Protein AF-A0A9E4J0L9-F1 (afdb_monomer_lite)

Structure (mmCIF, N/CA/C/O backbone):
data_AF-A0A9E4J0L9-F1
#
_entry.id   AF-A0A9E4J0L9-F1
#
loop_
_atom_site.group_PDB
_atom_site.id
_atom_site.type_symbol
_atom_site.label_atom_id
_atom_site.label_alt_id
_atom_site.label_comp_id
_atom_site.label_asym_id
_atom_site.label_entity_id
_atom_site.label_seq_id
_atom_site.pdbx_PDB_ins_code
_atom_site.Cartn_x
_atom_site.Cartn_y
_atom_site.Cartn_z
_atom_site.occupancy
_atom_site.B_iso_or_equiv
_atom_site.auth_seq_id
_atom_site.auth_comp_id
_atom_site.auth_asym_id
_atom_site.auth_atom_id
_atom_site.pdbx_PDB_model_num
ATOM 1 N N . MET A 1 1 ? 52.350 -15.573 -43.748 1.00 45.75 1 MET A N 1
ATOM 2 C CA . MET A 1 1 ? 51.104 -14.786 -43.643 1.00 45.75 1 MET A CA 1
ATOM 3 C C . MET A 1 1 ? 51.377 -13.683 -42.636 1.00 45.75 1 MET A C 1
ATOM 5 O O . MET A 1 1 ? 51.572 -13.990 -41.469 1.00 45.75 1 MET A O 1
ATOM 9 N N . ALA A 1 2 ? 51.580 -12.448 -43.098 1.00 47.88 2 ALA A N 1
ATOM 10 C CA . ALA A 1 2 ? 51.863 -11.326 -42.208 1.00 47.88 2 ALA A CA 1
ATOM 11 C C . ALA A 1 2 ? 50.568 -10.947 -41.478 1.00 47.88 2 ALA A C 1
ATOM 13 O O . ALA A 1 2 ? 49.565 -10.674 -42.128 1.00 47.88 2 ALA A O 1
ATOM 14 N N . ALA A 1 3 ? 50.574 -10.982 -40.145 1.00 57.31 3 ALA A N 1
ATOM 15 C CA . ALA A 1 3 ? 49.449 -10.508 -39.353 1.00 57.31 3 ALA A CA 1
ATOM 16 C C . ALA A 1 3 ? 49.376 -8.978 -39.471 1.00 57.31 3 ALA A C 1
ATOM 18 O O . ALA A 1 3 ? 50.277 -8.274 -39.009 1.00 57.31 3 ALA A O 1
ATOM 19 N N . GLU A 1 4 ? 48.331 -8.462 -40.121 1.00 70.12 4 GLU A N 1
ATOM 20 C CA . GLU A 1 4 ? 48.043 -7.029 -40.170 1.00 70.12 4 GLU A CA 1
ATOM 21 C C . GLU A 1 4 ? 47.890 -6.482 -38.746 1.00 70.12 4 GLU A C 1
ATOM 23 O O . GLU A 1 4 ? 47.019 -6.903 -37.981 1.00 70.12 4 GLU A O 1
ATOM 28 N N . ARG A 1 5 ? 48.760 -5.534 -38.375 1.00 66.94 5 ARG A N 1
ATOM 29 C CA . ARG A 1 5 ? 48.670 -4.825 -37.097 1.00 66.94 5 ARG A CA 1
ATOM 30 C C . ARG A 1 5 ? 47.440 -3.921 -37.127 1.00 66.94 5 ARG A C 1
ATOM 32 O O . ARG A 1 5 ? 47.504 -2.798 -37.621 1.00 66.94 5 ARG A O 1
ATOM 39 N N . ARG A 1 6 ? 46.315 -4.400 -36.593 1.00 77.69 6 ARG A N 1
ATOM 40 C CA . ARG A 1 6 ? 45.143 -3.551 -36.339 1.00 77.69 6 ARG A CA 1
ATOM 41 C C . ARG A 1 6 ? 45.518 -2.462 -35.333 1.00 77.69 6 ARG A C 1
ATOM 43 O O . ARG A 1 6 ? 46.108 -2.752 -34.294 1.00 77.69 6 ARG A O 1
ATOM 50 N N . SER A 1 7 ? 45.186 -1.216 -35.667 1.00 84.75 7 SER A N 1
ATOM 51 C CA . SER A 1 7 ? 45.429 -0.061 -34.801 1.00 84.75 7 SER A CA 1
ATOM 52 C C . SER A 1 7 ? 44.706 -0.247 -33.457 1.00 84.75 7 SER A C 1
ATOM 54 O O . SER A 1 7 ? 43.506 -0.540 -33.470 1.00 84.75 7 SER A O 1
ATOM 56 N N . PRO A 1 8 ? 45.379 -0.045 -32.307 1.00 85.44 8 PRO A N 1
ATOM 57 C CA . PRO A 1 8 ? 44.759 -0.102 -30.980 1.00 85.44 8 PRO A CA 1
ATOM 58 C C . PRO A 1 8 ? 43.498 0.768 -30.843 1.00 85.44 8 PRO A C 1
ATOM 60 O O . PRO A 1 8 ? 42.573 0.413 -30.119 1.00 85.44 8 PRO A O 1
ATOM 63 N N . TRP A 1 9 ? 43.416 1.860 -31.609 1.00 89.12 9 TRP A N 1
ATOM 64 C CA . TRP A 1 9 ? 42.262 2.761 -31.654 1.00 89.12 9 TRP A CA 1
ATOM 65 C C . TRP A 1 9 ? 40.960 2.099 -32.112 1.00 89.12 9 TRP A C 1
ATOM 67 O O . TRP A 1 9 ? 39.888 2.532 -31.701 1.00 89.12 9 TRP A O 1
ATOM 77 N N . VAL A 1 10 ? 41.031 1.035 -32.917 1.00 89.00 10 VAL A N 1
ATOM 78 C CA . VAL A 1 10 ? 39.836 0.298 -33.358 1.00 89.00 10 VAL A CA 1
ATOM 79 C C . VAL A 1 10 ? 39.140 -0.361 -32.168 1.00 89.00 10 VAL A C 1
ATOM 81 O O . VAL A 1 10 ? 37.918 -0.326 -32.088 1.00 89.00 10 VAL A O 1
ATOM 84 N N . TYR A 1 11 ? 39.902 -0.907 -31.217 1.00 89.88 11 TYR A N 1
ATOM 85 C CA . TYR A 1 11 ? 39.339 -1.524 -30.014 1.00 89.88 11 TYR A CA 1
ATOM 86 C C . TYR A 1 11 ? 38.732 -0.487 -29.068 1.00 89.88 11 TYR A C 1
ATOM 88 O O . TYR A 1 11 ? 37.678 -0.738 -28.494 1.00 89.88 11 TYR A O 1
ATOM 96 N N . VAL A 1 12 ? 39.349 0.695 -28.954 1.00 93.19 12 VAL A N 1
ATOM 97 C CA . VAL A 1 12 ? 38.803 1.809 -28.162 1.00 93.19 12 VAL A CA 1
ATOM 98 C C . VAL A 1 12 ? 37.482 2.298 -28.756 1.00 93.19 12 VAL A C 1
ATOM 100 O O . VAL A 1 12 ? 36.497 2.423 -28.035 1.00 93.19 12 VAL A O 1
ATOM 103 N N . LEU A 1 13 ? 37.426 2.514 -30.074 1.00 91.38 13 LEU A N 1
ATOM 104 C CA . LEU A 1 13 ? 36.194 2.920 -30.754 1.00 91.38 13 LEU A CA 1
ATOM 105 C C . LEU A 1 13 ? 35.101 1.855 -30.646 1.00 91.38 13 LEU A C 1
ATOM 107 O O . LEU A 1 13 ? 33.953 2.197 -30.378 1.00 91.38 13 LEU A O 1
ATOM 111 N N . LEU A 1 14 ? 35.452 0.576 -30.809 1.00 94.19 14 LEU A N 1
ATOM 112 C CA . LEU A 1 14 ? 34.506 -0.528 -30.662 1.00 94.19 14 LEU A CA 1
ATOM 113 C C . LEU A 1 14 ? 33.974 -0.628 -29.224 1.00 94.19 14 LEU A C 1
ATOM 115 O O . LEU A 1 14 ? 32.783 -0.855 -29.034 1.00 94.19 14 LEU A O 1
ATOM 119 N N . GLY A 1 15 ? 34.830 -0.402 -28.224 1.00 93.75 15 GLY A N 1
ATOM 120 C CA . GLY A 1 15 ? 34.442 -0.364 -26.814 1.00 93.75 15 GLY A CA 1
ATOM 121 C C . GLY A 1 15 ? 33.500 0.797 -26.493 1.00 93.75 15 GLY A C 1
ATOM 122 O O . GLY A 1 15 ? 32.445 0.578 -25.904 1.00 93.75 15 GLY A O 1
ATOM 123 N N . CYS A 1 16 ? 33.829 2.015 -26.934 1.00 94.75 16 CYS A N 1
ATOM 124 C CA . CYS A 1 16 ? 32.970 3.185 -26.734 1.00 94.75 16 CYS A CA 1
ATOM 125 C C . CYS A 1 16 ? 31.628 3.045 -27.458 1.00 94.75 16 CYS A C 1
ATOM 127 O O . CYS A 1 16 ? 30.590 3.354 -26.882 1.00 94.75 16 CYS A O 1
ATOM 129 N N . LEU A 1 17 ? 31.630 2.550 -28.700 1.00 95.56 17 LEU A N 1
ATOM 130 C CA . LEU A 1 17 ? 30.398 2.294 -29.442 1.00 95.56 17 LEU A CA 1
ATOM 131 C C . LEU A 1 17 ? 29.548 1.228 -28.743 1.00 95.56 17 LEU A C 1
ATOM 133 O O . LEU A 1 17 ? 28.344 1.414 -28.605 1.00 95.56 17 LEU A O 1
ATOM 137 N N . GLY A 1 18 ? 30.170 0.150 -28.259 1.00 96.31 18 GLY A N 1
ATOM 138 C CA . GLY A 1 18 ? 29.489 -0.888 -27.486 1.00 96.31 18 GLY A CA 1
ATOM 139 C C . GLY A 1 18 ? 28.834 -0.339 -26.217 1.00 96.31 18 GLY A C 1
ATOM 140 O O . GLY A 1 18 ? 27.663 -0.613 -25.976 1.00 96.31 18 GLY A O 1
ATOM 141 N N . LEU A 1 19 ? 29.547 0.490 -25.448 1.00 96.75 19 LEU A N 1
ATOM 142 C CA . LEU A 1 19 ? 29.011 1.151 -24.252 1.00 96.75 19 LEU A CA 1
ATOM 143 C C . LEU A 1 19 ? 27.859 2.110 -24.571 1.00 96.75 19 LEU A C 1
ATOM 145 O O . LEU A 1 19 ? 26.862 2.113 -23.857 1.00 96.75 19 LEU A O 1
ATOM 149 N N . LEU A 1 20 ? 27.968 2.895 -25.646 1.00 97.06 20 LEU A N 1
ATOM 150 C CA . LEU A 1 20 ? 26.901 3.805 -26.069 1.00 97.06 20 LEU A CA 1
ATOM 151 C C . LEU A 1 20 ? 25.644 3.048 -26.498 1.00 97.06 20 LEU A C 1
ATOM 153 O O . LEU A 1 20 ? 24.542 3.422 -26.104 1.00 97.06 20 LEU A O 1
ATOM 157 N N . VAL A 1 21 ? 25.802 1.973 -27.273 1.00 97.19 21 VAL A N 1
ATOM 158 C CA . VAL A 1 21 ? 24.678 1.124 -27.685 1.00 97.19 21 VAL A CA 1
ATOM 159 C C . VAL A 1 21 ? 24.050 0.448 -26.470 1.00 97.19 21 VAL A C 1
ATOM 161 O O . VAL A 1 21 ? 22.832 0.476 -26.336 1.00 97.19 21 VAL A O 1
ATOM 164 N N . LEU A 1 22 ? 24.856 -0.096 -25.553 1.00 97.12 22 LEU A N 1
ATOM 165 C CA . LEU A 1 22 ? 24.357 -0.699 -24.318 1.00 97.12 22 LEU A CA 1
ATOM 166 C C . LEU A 1 22 ? 23.577 0.318 -23.476 1.00 97.12 22 LEU A C 1
ATOM 168 O O . LEU A 1 22 ? 22.464 0.028 -23.048 1.00 97.12 22 LEU A O 1
ATOM 172 N N . GLY A 1 23 ? 24.120 1.524 -23.293 1.00 97.00 23 GLY A N 1
ATOM 173 C CA . GLY A 1 23 ? 23.441 2.605 -22.581 1.00 97.00 23 GLY A CA 1
ATOM 174 C C . GLY A 1 23 ? 22.112 2.984 -23.233 1.00 97.00 23 GLY A C 1
ATOM 175 O O . GLY A 1 23 ? 21.101 3.089 -22.545 1.00 97.00 23 GLY A O 1
ATOM 176 N N . ALA A 1 24 ? 22.080 3.115 -24.562 1.00 96.50 24 ALA A N 1
ATOM 177 C CA . ALA A 1 24 ? 20.852 3.406 -25.300 1.00 96.50 24 ALA A CA 1
ATOM 178 C C . ALA A 1 24 ? 19.800 2.294 -25.160 1.00 96.50 24 ALA A C 1
ATOM 180 O O . ALA A 1 24 ? 18.618 2.596 -25.016 1.00 96.50 24 ALA A O 1
ATOM 181 N N . VAL A 1 25 ? 20.216 1.023 -25.164 1.00 97.50 25 VAL A N 1
ATOM 182 C CA . VAL A 1 25 ? 19.317 -0.122 -24.957 1.00 97.50 25 VAL A CA 1
ATOM 183 C C . VAL A 1 25 ? 18.745 -0.121 -23.542 1.00 97.50 25 VAL A C 1
ATOM 185 O O . VAL A 1 25 ? 17.539 -0.285 -23.388 1.00 97.50 25 VAL A O 1
ATOM 188 N N . VAL A 1 26 ? 19.573 0.111 -22.520 1.00 96.31 26 VAL A N 1
ATOM 189 C CA . VAL A 1 26 ? 19.119 0.172 -21.120 1.00 96.31 26 VAL A CA 1
ATOM 190 C C . VAL A 1 26 ? 18.126 1.315 -20.925 1.00 96.31 26 VAL A C 1
ATOM 192 O O . VAL A 1 26 ? 17.022 1.092 -20.437 1.00 96.31 26 VAL A O 1
ATOM 195 N N . VAL A 1 27 ? 18.475 2.529 -21.359 1.00 96.19 27 VAL A N 1
ATOM 196 C CA . VAL A 1 27 ? 17.595 3.700 -21.228 1.00 96.19 27 VAL A CA 1
ATOM 197 C C . VAL A 1 27 ? 16.307 3.508 -22.029 1.00 96.19 27 VAL A C 1
ATOM 199 O O . VAL A 1 27 ? 15.222 3.759 -21.512 1.00 96.19 27 VAL A O 1
ATOM 202 N N . GLY A 1 28 ? 16.405 3.018 -23.268 1.00 95.69 28 GLY A N 1
ATOM 203 C CA . GLY A 1 28 ? 15.240 2.727 -24.102 1.00 95.69 28 GLY A CA 1
ATOM 204 C C . GLY A 1 28 ? 14.319 1.677 -23.478 1.00 95.69 28 GLY A C 1
ATOM 205 O O . GLY A 1 28 ? 13.103 1.855 -23.491 1.00 95.69 28 GLY A O 1
ATOM 206 N N . GLY A 1 29 ? 14.890 0.627 -22.880 1.00 93.69 29 GLY A N 1
ATOM 207 C CA . GLY A 1 29 ? 14.150 -0.404 -22.155 1.00 93.69 29 GLY A CA 1
ATOM 208 C C . GLY A 1 29 ? 13.408 0.150 -20.940 1.00 93.69 29 GLY A C 1
ATOM 209 O O . GLY A 1 29 ? 12.218 -0.112 -20.793 1.00 93.69 29 GLY A O 1
ATOM 210 N N . LEU A 1 30 ? 14.071 0.974 -20.121 1.00 92.19 30 LEU A N 1
ATOM 211 C CA . LEU A 1 30 ? 13.453 1.617 -18.955 1.00 92.19 30 LEU A CA 1
ATOM 212 C C . LEU A 1 30 ? 12.305 2.554 -19.350 1.00 92.19 30 LEU A C 1
ATOM 214 O O . LEU A 1 30 ? 11.242 2.508 -18.737 1.00 92.19 30 LEU A O 1
ATOM 218 N N . VAL A 1 31 ? 12.484 3.366 -20.398 1.00 93.25 31 VAL A N 1
ATOM 219 C CA . VAL A 1 31 ? 11.429 4.267 -20.894 1.00 93.25 31 VAL A CA 1
ATOM 220 C C . VAL A 1 31 ? 10.239 3.475 -21.435 1.00 93.25 31 VAL A C 1
ATOM 222 O O . VAL A 1 31 ? 9.098 3.779 -21.095 1.00 93.25 31 VAL A O 1
ATOM 225 N N . PHE A 1 32 ? 10.485 2.447 -22.251 1.00 92.94 32 PHE A N 1
ATOM 226 C CA . PHE A 1 32 ? 9.423 1.589 -22.781 1.00 92.94 32 PHE A CA 1
ATOM 227 C C . PHE A 1 32 ? 8.645 0.894 -21.659 1.00 92.94 32 PHE A C 1
ATOM 229 O O . PHE A 1 32 ? 7.414 0.892 -21.676 1.00 92.94 32 PHE A O 1
ATOM 236 N N . PHE A 1 33 ? 9.359 0.348 -20.672 1.00 92.12 33 PHE A N 1
ATOM 237 C CA . PHE A 1 33 ? 8.754 -0.290 -19.510 1.00 92.12 33 PHE A CA 1
ATOM 238 C C . PHE A 1 33 ? 7.914 0.703 -18.703 1.00 92.12 33 PHE A C 1
ATOM 240 O O . PHE A 1 33 ? 6.749 0.427 -18.443 1.00 92.12 33 PHE A O 1
ATOM 247 N N . GLY A 1 34 ? 8.447 1.890 -18.396 1.00 88.56 34 GLY A N 1
ATOM 248 C CA . GLY A 1 34 ? 7.719 2.926 -17.659 1.00 88.56 34 GLY A CA 1
ATOM 249 C C . GLY A 1 34 ? 6.426 3.360 -18.354 1.00 88.56 34 GLY A C 1
ATOM 250 O O . GLY A 1 34 ? 5.376 3.421 -17.717 1.00 88.56 34 GLY A O 1
ATOM 251 N N . VAL A 1 35 ? 6.466 3.586 -19.673 1.00 91.31 35 VAL A N 1
ATOM 252 C CA . VAL A 1 35 ? 5.266 3.936 -20.457 1.00 91.31 35 VAL A CA 1
ATOM 253 C C . VAL A 1 35 ? 4.249 2.797 -20.448 1.00 91.31 35 VAL A C 1
ATOM 255 O O . VAL A 1 35 ? 3.056 3.045 -20.282 1.00 91.31 35 VAL A O 1
ATOM 258 N N . ARG A 1 36 ? 4.700 1.549 -20.607 1.00 91.44 36 ARG A N 1
ATOM 259 C CA . ARG A 1 36 ? 3.812 0.383 -20.609 1.00 91.44 36 ARG A CA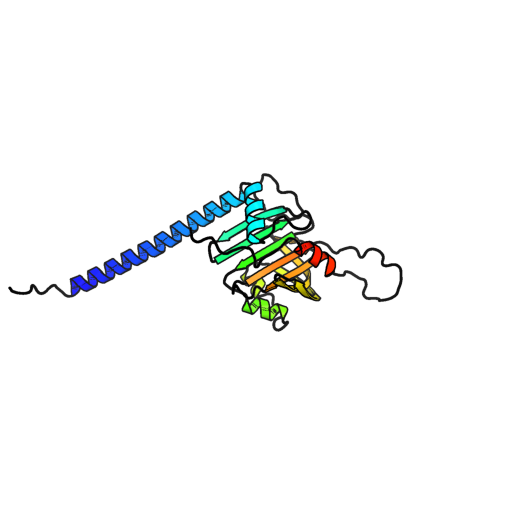 1
ATOM 260 C C . ARG A 1 36 ? 3.158 0.157 -19.247 1.00 91.44 36 ARG A C 1
ATOM 262 O O . ARG A 1 36 ? 1.963 -0.111 -19.203 1.00 91.44 36 ARG A O 1
ATOM 269 N N . THR A 1 37 ? 3.904 0.308 -18.160 1.00 88.94 37 THR A N 1
ATOM 270 C CA . THR A 1 37 ? 3.370 0.203 -16.798 1.00 88.94 37 THR A CA 1
ATOM 271 C C . THR A 1 37 ? 2.347 1.301 -16.524 1.00 88.94 37 THR A C 1
ATOM 273 O O . THR A 1 37 ? 1.253 0.997 -16.066 1.00 88.94 37 THR A O 1
ATOM 276 N N . ALA A 1 38 ? 2.635 2.553 -16.898 1.00 88.00 38 ALA A N 1
ATOM 277 C CA . ALA A 1 38 ? 1.681 3.654 -16.750 1.00 88.00 38 ALA A CA 1
ATOM 278 C C . ALA A 1 38 ? 0.379 3.416 -17.537 1.00 88.00 38 ALA A C 1
ATOM 280 O O . ALA A 1 38 ? -0.706 3.694 -17.036 1.00 88.00 38 ALA A O 1
ATOM 281 N N . GLN A 1 39 ? 0.475 2.859 -18.748 1.00 89.56 39 GLN A N 1
ATOM 282 C CA . GLN A 1 39 ? -0.700 2.478 -19.537 1.00 89.56 39 GLN A CA 1
ATOM 283 C C . GLN A 1 39 ? -1.498 1.348 -18.884 1.00 89.56 39 GLN A C 1
ATOM 285 O O . GLN A 1 39 ? -2.720 1.419 -18.866 1.00 89.56 39 GLN A O 1
ATOM 290 N N . ASN A 1 40 ? -0.831 0.327 -18.341 1.00 87.19 40 ASN A N 1
ATOM 291 C CA . ASN A 1 40 ? -1.514 -0.767 -17.649 1.00 87.19 40 ASN A CA 1
ATOM 292 C C . ASN A 1 40 ? -2.252 -0.257 -16.404 1.00 87.19 40 ASN A C 1
ATOM 294 O O . ASN A 1 40 ? -3.426 -0.563 -16.248 1.00 87.19 40 ASN A O 1
ATOM 298 N N . ILE A 1 41 ? -1.609 0.595 -15.596 1.00 88.94 41 ILE A N 1
ATOM 299 C CA . ILE A 1 41 ? -2.238 1.230 -14.429 1.00 88.94 41 ILE A CA 1
ATOM 300 C C . ILE A 1 41 ? -3.464 2.042 -14.854 1.00 88.94 41 ILE A C 1
ATOM 302 O O . ILE A 1 41 ? -4.514 1.924 -14.232 1.00 88.94 41 ILE A O 1
ATOM 306 N N . ALA A 1 42 ? -3.362 2.849 -15.915 1.00 88.31 42 ALA A N 1
ATOM 307 C CA . ALA A 1 42 ? -4.505 3.615 -16.410 1.00 88.31 42 ALA A CA 1
ATOM 308 C C . ALA A 1 42 ? -5.668 2.691 -16.800 1.00 88.31 42 ALA A C 1
ATOM 310 O O . ALA A 1 42 ? -6.789 2.889 -16.346 1.00 88.31 42 ALA A O 1
ATOM 311 N N . VAL A 1 43 ? -5.384 1.632 -17.560 1.00 88.19 43 VAL A N 1
ATOM 312 C CA . VAL A 1 43 ? -6.393 0.662 -18.002 1.00 88.19 43 VAL A CA 1
ATOM 313 C C . VAL A 1 43 ? -7.029 -0.090 -16.827 1.00 88.19 43 VAL A C 1
ATOM 315 O O . VAL A 1 43 ? -8.239 -0.301 -16.832 1.00 88.19 43 VAL A O 1
ATOM 318 N N . ASP A 1 44 ? -6.245 -0.485 -15.823 1.00 87.50 44 ASP A N 1
ATOM 319 C CA . ASP A 1 44 ? -6.760 -1.178 -14.636 1.00 87.50 44 ASP A CA 1
ATOM 320 C C . ASP A 1 44 ? -7.635 -0.261 -13.772 1.00 87.50 44 ASP A C 1
ATOM 322 O O . ASP A 1 44 ? -8.523 -0.742 -13.079 1.00 87.50 44 ASP A O 1
ATOM 326 N N . ASN A 1 45 ? -7.432 1.057 -13.840 1.00 89.56 45 ASN A N 1
ATOM 327 C CA . ASN A 1 45 ? -8.242 2.028 -13.109 1.00 89.56 45 ASN A CA 1
ATOM 328 C C . ASN A 1 45 ? -9.427 2.585 -13.903 1.00 89.56 45 ASN A C 1
ATOM 330 O O . ASN A 1 45 ? -10.339 3.122 -13.284 1.00 89.56 45 ASN A O 1
ATOM 334 N N . GLU A 1 46 ? -9.460 2.477 -15.229 1.00 89.50 46 GLU A N 1
ATOM 335 C CA . GLU A 1 46 ? -10.588 2.945 -16.051 1.00 89.50 46 GLU A CA 1
ATOM 336 C C . GLU A 1 46 ? -11.832 2.051 -15.919 1.00 89.50 46 GLU A C 1
ATOM 338 O O . GLU A 1 46 ? -12.954 2.553 -15.970 1.00 89.50 46 GLU A O 1
ATOM 343 N N . ASP A 1 47 ? -11.648 0.741 -15.730 1.00 89.00 47 ASP A N 1
ATOM 344 C CA . ASP A 1 47 ? -12.733 -0.239 -15.618 1.00 89.00 47 ASP A CA 1
ATOM 345 C C . ASP A 1 47 ? -12.948 -0.661 -14.148 1.00 89.00 47 ASP A C 1
ATOM 347 O O . ASP A 1 47 ? -12.054 -1.278 -13.561 1.00 89.00 47 ASP A O 1
ATOM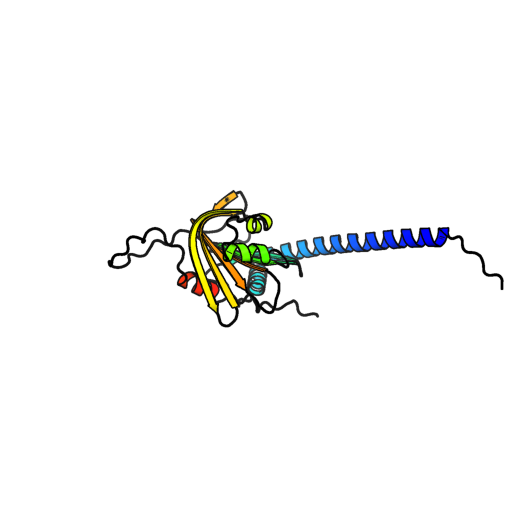 351 N N . PRO A 1 48 ? -14.115 -0.370 -13.534 1.00 89.62 48 PRO A N 1
ATOM 352 C CA . PRO A 1 48 ? -14.394 -0.720 -12.142 1.00 89.62 48 PRO A CA 1
ATOM 353 C C . PRO A 1 48 ? -14.289 -2.218 -11.827 1.00 89.62 48 PRO A C 1
ATOM 355 O O . PRO A 1 48 ? -13.890 -2.569 -10.715 1.00 89.62 48 PRO A O 1
ATOM 358 N N . GLU A 1 49 ? -14.639 -3.101 -12.769 1.00 91.06 49 GLU A N 1
ATOM 359 C CA . GLU A 1 49 ? -14.557 -4.552 -12.553 1.00 91.06 49 GLU A CA 1
ATOM 360 C C . GLU A 1 49 ? -13.096 -4.998 -12.517 1.00 91.06 49 GLU A C 1
ATOM 362 O O . GLU A 1 49 ? -12.668 -5.640 -11.559 1.00 91.06 49 GLU A O 1
ATOM 367 N N . ARG A 1 50 ? -12.290 -4.554 -13.488 1.00 92.19 50 ARG A N 1
ATOM 368 C CA . ARG A 1 50 ? -10.848 -4.846 -13.504 1.00 92.19 50 ARG A CA 1
ATOM 369 C C . ARG A 1 50 ? -10.123 -4.261 -12.304 1.00 92.19 50 ARG A C 1
ATOM 371 O O . ARG A 1 50 ? -9.255 -4.923 -11.739 1.00 92.19 50 ARG A O 1
ATOM 378 N N . ARG A 1 51 ? -10.487 -3.042 -11.903 1.00 93.31 51 ARG A N 1
ATOM 379 C CA . ARG A 1 51 ? -9.931 -2.382 -10.722 1.00 93.31 51 ARG A CA 1
ATOM 380 C C . ARG A 1 51 ? -10.191 -3.206 -9.471 1.00 93.31 51 ARG A C 1
ATOM 382 O O . ARG A 1 51 ? -9.271 -3.444 -8.693 1.00 93.31 51 ARG A O 1
ATOM 389 N N . ARG A 1 52 ? -11.436 -3.660 -9.295 1.00 93.69 52 ARG A N 1
ATOM 390 C CA . ARG A 1 52 ? -11.827 -4.542 -8.196 1.00 93.69 52 ARG A CA 1
ATOM 391 C C . ARG A 1 52 ? -11.022 -5.835 -8.232 1.00 93.69 52 ARG A C 1
ATOM 393 O O . ARG A 1 52 ? -10.405 -6.163 -7.226 1.00 93.69 52 ARG A O 1
ATOM 400 N N . ASP A 1 53 ? -11.011 -6.541 -9.357 1.00 94.62 53 ASP A N 1
ATOM 401 C CA . ASP A 1 53 ? -10.334 -7.835 -9.475 1.00 94.62 53 ASP A CA 1
ATOM 402 C C . ASP A 1 53 ? -8.838 -7.712 -9.164 1.00 94.62 53 ASP A C 1
ATOM 404 O O . ASP A 1 53 ? -8.296 -8.500 -8.390 1.00 94.62 53 ASP A O 1
ATOM 408 N N . ARG A 1 54 ? -8.183 -6.663 -9.679 1.00 94.69 54 ARG A N 1
ATOM 409 C CA . ARG A 1 54 ? -6.768 -6.399 -9.401 1.00 94.69 54 ARG A CA 1
ATOM 410 C C . ARG A 1 54 ? -6.519 -6.041 -7.937 1.00 94.69 54 ARG A C 1
ATOM 412 O O . ARG A 1 54 ? -5.531 -6.491 -7.366 1.00 94.69 54 ARG A O 1
ATOM 419 N N . ALA A 1 55 ? -7.394 -5.252 -7.317 1.00 95.25 55 ALA A N 1
ATOM 420 C CA . ALA A 1 55 ? -7.272 -4.897 -5.904 1.00 95.25 55 ALA A CA 1
ATOM 421 C C . ALA A 1 55 ? -7.394 -6.133 -4.999 1.00 95.25 55 ALA A C 1
ATOM 423 O O . ALA A 1 55 ? -6.640 -6.281 -4.040 1.00 95.25 55 ALA A O 1
ATOM 424 N N . LEU A 1 56 ? -8.320 -7.036 -5.330 1.00 95.44 56 LEU A N 1
ATOM 425 C CA . LEU A 1 56 ? -8.503 -8.307 -4.632 1.00 95.44 56 LEU A CA 1
ATOM 426 C C . LEU A 1 56 ? -7.294 -9.227 -4.802 1.00 95.44 56 LEU A C 1
ATOM 428 O O . LEU A 1 56 ? -6.839 -9.811 -3.821 1.00 95.44 56 LEU A O 1
ATOM 432 N N . GLU A 1 57 ? -6.724 -9.293 -6.005 1.00 95.00 57 GLU A N 1
ATOM 433 C CA . GLU A 1 57 ? -5.488 -10.037 -6.263 1.00 95.00 57 GLU A CA 1
ATOM 434 C C . GLU A 1 57 ? -4.323 -9.522 -5.404 1.00 95.00 57 GLU A C 1
ATOM 436 O O . GLU A 1 57 ? -3.642 -10.319 -4.764 1.00 95.00 57 GLU A O 1
ATOM 441 N N . ILE A 1 58 ? -4.139 -8.197 -5.324 1.00 94.81 58 ILE A N 1
ATOM 442 C CA . ILE A 1 58 ? -3.100 -7.559 -4.495 1.00 94.81 58 ILE A CA 1
ATOM 443 C C . ILE A 1 58 ? -3.273 -7.910 -3.005 1.00 94.81 58 ILE A C 1
ATOM 445 O O . ILE A 1 58 ? -2.289 -8.161 -2.312 1.00 94.81 58 ILE A O 1
ATOM 449 N N . LEU A 1 59 ? -4.512 -7.959 -2.507 1.00 94.69 59 LEU A N 1
ATOM 450 C CA . LEU A 1 59 ? -4.810 -8.350 -1.123 1.00 94.69 59 LEU A CA 1
ATOM 451 C C . LEU A 1 59 ? -4.752 -9.868 -0.877 1.00 94.69 59 LEU A C 1
ATOM 453 O O . LEU A 1 59 ? -4.815 -10.303 0.277 1.00 94.69 59 LEU A O 1
ATOM 457 N N . GLY A 1 60 ? -4.705 -10.684 -1.934 1.00 94.00 60 GLY A N 1
ATOM 458 C CA . GLY A 1 60 ? -4.956 -12.125 -1.853 1.00 94.00 60 GLY A CA 1
ATOM 459 C C . GLY A 1 60 ? -6.379 -12.460 -1.388 1.00 94.00 60 GLY A C 1
ATOM 460 O O . GLY A 1 60 ? -6.612 -13.519 -0.812 1.00 94.00 60 GLY A O 1
ATOM 461 N N . ALA A 1 61 ? -7.334 -11.552 -1.582 1.00 93.81 61 ALA A N 1
ATOM 462 C CA . ALA A 1 61 ? -8.695 -11.680 -1.077 1.00 93.81 61 ALA A CA 1
ATOM 463 C C . ALA A 1 61 ? -9.652 -12.223 -2.148 1.00 93.81 61 ALA A C 1
ATOM 465 O O . ALA A 1 61 ? -9.528 -11.916 -3.330 1.00 93.81 61 ALA A O 1
ATOM 466 N N . GLY A 1 62 ? -10.650 -13.009 -1.735 1.00 92.06 62 GLY A N 1
ATOM 467 C CA . GLY A 1 62 ? -11.741 -13.433 -2.627 1.00 92.06 62 GLY A CA 1
ATOM 468 C C . GLY A 1 62 ? -12.842 -12.377 -2.782 1.00 92.06 62 GLY A C 1
ATOM 469 O O . GLY A 1 62 ? -13.581 -12.371 -3.766 1.00 92.06 62 GLY A O 1
ATOM 470 N N . GLU A 1 63 ? -12.950 -11.472 -1.813 1.00 93.25 63 GLU A N 1
ATOM 471 C CA . GLU A 1 63 ? -13.949 -10.412 -1.768 1.00 93.25 63 GLU A CA 1
ATOM 472 C C . GLU A 1 63 ? -13.416 -9.178 -1.038 1.00 93.25 63 GLU A C 1
ATOM 474 O O . GLU A 1 63 ? -12.426 -9.250 -0.310 1.00 93.25 63 GLU A O 1
ATOM 479 N N . ALA A 1 64 ? -14.051 -8.029 -1.278 1.00 91.19 64 ALA A N 1
ATOM 480 C CA . ALA A 1 64 ? -13.636 -6.779 -0.658 1.00 91.19 64 ALA A CA 1
ATOM 481 C C . ALA A 1 64 ? -14.084 -6.755 0.812 1.00 91.19 64 ALA A C 1
ATOM 483 O O . ALA A 1 64 ? -15.197 -7.200 1.110 1.00 91.19 64 ALA A O 1
ATOM 484 N N . PRO A 1 65 ? -13.261 -6.225 1.727 1.00 88.25 65 PRO A N 1
ATOM 485 C CA . PRO A 1 65 ? -13.604 -6.194 3.140 1.00 88.25 65 PRO A CA 1
ATOM 486 C C . PRO A 1 65 ? -14.777 -5.241 3.404 1.00 88.25 65 PRO A C 1
ATOM 488 O O . PRO A 1 65 ? -14.828 -4.147 2.854 1.00 88.25 65 PRO A O 1
ATOM 491 N N . GLY A 1 66 ? -15.728 -5.649 4.248 1.00 80.94 66 GLY A N 1
ATOM 492 C CA . GLY A 1 66 ? -16.618 -4.742 4.990 1.00 80.94 66 GLY A CA 1
ATOM 493 C C . GLY A 1 66 ? -17.413 -3.689 4.203 1.00 80.94 66 GLY A C 1
ATOM 494 O O . GLY A 1 66 ? -17.609 -2.597 4.720 1.00 80.94 66 GLY A O 1
ATOM 495 N N . GLY A 1 67 ? -17.858 -3.970 2.973 1.00 87.06 67 GLY A N 1
ATOM 496 C CA . GLY A 1 67 ? -18.608 -2.991 2.166 1.00 87.06 67 GLY A CA 1
ATOM 497 C C . GLY A 1 67 ? -17.740 -1.919 1.499 1.00 87.06 67 GLY A C 1
ATOM 498 O O . GLY A 1 67 ? -18.273 -0.968 0.936 1.00 87.06 67 GLY A O 1
ATOM 499 N N . TYR A 1 68 ? -16.419 -2.089 1.521 1.00 93.00 68 TYR A N 1
ATOM 500 C CA . TYR A 1 68 ? -15.494 -1.225 0.811 1.00 93.00 68 TYR A CA 1
ATOM 501 C C . TYR A 1 68 ? -15.441 -1.562 -0.679 1.00 93.00 68 TYR A C 1
ATOM 503 O O . TYR A 1 68 ? -15.658 -2.693 -1.126 1.00 93.00 68 TYR A O 1
ATOM 511 N N . HIS A 1 69 ? -15.058 -0.563 -1.457 1.00 93.94 69 HIS A N 1
ATOM 512 C CA . HIS A 1 69 ? -14.908 -0.628 -2.893 1.00 93.94 69 HIS A CA 1
ATOM 513 C C . HIS A 1 69 ? -13.514 -0.172 -3.304 1.00 93.94 69 HIS A C 1
ATOM 515 O O . HIS A 1 69 ? -13.001 0.823 -2.798 1.00 93.94 69 HIS A O 1
ATOM 521 N N . ALA A 1 70 ? -12.905 -0.887 -4.251 1.00 94.00 70 ALA A N 1
ATOM 522 C CA . ALA A 1 70 ? -11.625 -0.487 -4.817 1.00 94.00 70 ALA A CA 1
ATOM 523 C C . ALA A 1 70 ? -11.780 0.838 -5.582 1.00 94.00 70 ALA A C 1
ATOM 525 O O . ALA A 1 70 ? -12.537 0.927 -6.556 1.00 94.00 70 ALA A O 1
ATOM 526 N N . VAL A 1 71 ? -11.048 1.864 -5.155 1.00 92.44 71 VAL A N 1
ATOM 527 C CA . VAL A 1 71 ? -11.067 3.195 -5.782 1.00 92.44 71 VAL A CA 1
ATOM 528 C C . VAL A 1 71 ? -9.855 3.426 -6.667 1.00 92.44 71 VAL A C 1
ATOM 530 O O . VAL A 1 71 ? -9.992 4.037 -7.724 1.00 92.44 71 VAL A O 1
ATOM 533 N N . THR A 1 72 ? -8.702 2.859 -6.308 1.00 91.81 72 THR A N 1
ATOM 534 C CA . THR A 1 72 ? -7.527 2.853 -7.178 1.00 91.81 72 THR A CA 1
ATOM 535 C C . THR A 1 72 ? -6.611 1.665 -6.904 1.00 91.81 72 THR A C 1
ATOM 537 O O . THR A 1 72 ? -6.561 1.137 -5.791 1.00 91.81 72 THR A O 1
ATOM 540 N N . VAL A 1 73 ? -5.882 1.251 -7.935 1.00 93.88 73 VAL A N 1
ATOM 541 C CA . VAL A 1 73 ? -4.821 0.244 -7.863 1.00 93.88 73 VAL A CA 1
ATOM 542 C C . VAL A 1 73 ? -3.572 0.754 -8.559 1.00 93.88 73 VAL A C 1
ATOM 544 O O . VAL A 1 73 ? -3.633 1.338 -9.640 1.00 93.88 73 VAL A O 1
ATOM 547 N N . VAL A 1 74 ? -2.410 0.504 -7.973 1.00 92.81 74 VAL A N 1
ATOM 548 C CA . VAL A 1 74 ? -1.124 0.780 -8.612 1.00 92.81 74 VAL A CA 1
ATOM 549 C C . VAL A 1 74 ? -0.284 -0.475 -8.507 1.00 92.81 74 VAL A C 1
ATOM 551 O O . VAL A 1 74 ? -0.029 -0.966 -7.418 1.00 92.81 74 VAL A O 1
ATOM 554 N N . SER A 1 75 ? 0.155 -0.993 -9.649 1.00 92.50 75 SER A N 1
ATOM 555 C CA . SER A 1 75 ? 1.038 -2.151 -9.692 1.00 92.50 75 SER A CA 1
ATOM 556 C C . SER A 1 75 ? 2.213 -1.860 -10.611 1.00 92.50 75 SER A C 1
ATOM 558 O O . SER A 1 75 ? 2.064 -1.623 -11.813 1.00 92.50 75 SER A O 1
ATOM 560 N N . VAL A 1 76 ? 3.399 -1.845 -10.018 1.00 89.25 76 VAL A N 1
ATOM 561 C CA . VAL A 1 76 ? 4.682 -1.771 -10.699 1.00 89.25 76 VAL A CA 1
ATOM 562 C C . VAL A 1 76 ? 5.336 -3.136 -10.529 1.00 89.25 76 VAL A C 1
ATOM 564 O O . VAL A 1 76 ? 5.778 -3.463 -9.423 1.00 89.25 76 VAL A O 1
ATOM 567 N N . PRO A 1 77 ? 5.423 -3.939 -11.605 1.00 84.50 77 PRO A N 1
ATOM 568 C CA . PRO A 1 77 ? 5.903 -5.308 -11.515 1.00 84.50 77 PRO A CA 1
ATOM 569 C C . PRO A 1 77 ? 7.223 -5.410 -10.759 1.00 84.50 77 PRO A C 1
ATOM 571 O O . PRO A 1 77 ? 8.156 -4.650 -11.023 1.00 84.50 77 PRO A O 1
ATOM 574 N N . PHE A 1 78 ? 7.277 -6.375 -9.841 1.00 84.31 78 PHE A N 1
ATOM 575 C CA . PHE A 1 78 ? 8.400 -6.664 -8.944 1.00 84.31 78 PHE A CA 1
ATOM 576 C C . PHE A 1 78 ? 8.706 -5.612 -7.884 1.00 84.31 78 PHE A C 1
ATOM 578 O O . PHE A 1 78 ? 9.483 -5.920 -7.000 1.00 84.31 78 PHE A O 1
ATOM 585 N N . VAL A 1 79 ? 8.133 -4.414 -7.950 1.00 88.19 79 VAL A N 1
ATOM 586 C CA . VAL A 1 79 ? 8.621 -3.233 -7.228 1.00 88.19 79 VAL A CA 1
ATOM 587 C C . VAL A 1 79 ? 7.632 -2.793 -6.153 1.00 88.19 79 VAL A C 1
ATOM 589 O O . VAL A 1 79 ? 8.025 -2.630 -4.998 1.00 88.19 79 VAL A O 1
ATOM 592 N N . LEU A 1 80 ? 6.371 -2.596 -6.539 1.00 90.69 80 LEU A N 1
ATOM 593 C CA . LEU A 1 80 ? 5.342 -1.987 -5.705 1.00 90.69 80 LEU A CA 1
ATOM 594 C C . LEU A 1 80 ? 3.964 -2.477 -6.143 1.00 90.69 80 LEU A C 1
ATOM 596 O O . LEU A 1 80 ? 3.630 -2.371 -7.320 1.00 90.69 80 LEU A O 1
ATOM 600 N N . ASP A 1 81 ? 3.152 -2.909 -5.194 1.00 94.62 81 ASP A N 1
ATOM 601 C CA . ASP A 1 81 ? 1.728 -3.154 -5.377 1.00 94.62 81 ASP A CA 1
ATOM 602 C C . ASP A 1 81 ? 0.955 -2.344 -4.337 1.00 94.62 81 ASP A C 1
ATOM 604 O O . ASP A 1 81 ? 1.349 -2.245 -3.179 1.00 94.62 81 ASP A O 1
ATOM 608 N N . MET A 1 82 ? -0.128 -1.708 -4.760 1.00 94.12 82 MET A N 1
ATOM 609 C CA . MET A 1 82 ? -0.927 -0.821 -3.930 1.00 94.12 82 MET A CA 1
ATOM 610 C C . MET A 1 82 ? -2.390 -0.946 -4.319 1.00 94.12 82 MET A C 1
ATOM 612 O O . MET A 1 82 ? -2.733 -0.940 -5.505 1.00 94.12 82 MET A O 1
ATOM 616 N N . ALA A 1 83 ? -3.251 -1.012 -3.314 1.00 95.31 83 ALA A N 1
ATOM 617 C CA . ALA A 1 83 ? -4.691 -1.024 -3.487 1.00 95.31 83 ALA A CA 1
ATOM 618 C C . ALA A 1 83 ? -5.328 -0.087 -2.463 1.00 95.31 83 ALA A C 1
ATOM 620 O O . ALA A 1 83 ? -5.040 -0.169 -1.270 1.00 95.31 83 ALA A O 1
ATOM 621 N N . ILE A 1 84 ? -6.188 0.808 -2.938 1.00 93.50 84 ILE A N 1
ATOM 622 C CA . ILE A 1 84 ? -6.909 1.761 -2.099 1.00 93.50 84 ILE A CA 1
ATOM 623 C C . ILE A 1 84 ? -8.396 1.463 -2.200 1.00 93.50 84 ILE A C 1
ATOM 625 O O . ILE A 1 84 ? -8.946 1.265 -3.290 1.00 93.50 84 ILE A O 1
ATOM 629 N N . PHE A 1 85 ? -9.038 1.466 -1.046 1.00 94.38 85 PHE A N 1
ATOM 630 C CA . PHE A 1 85 ? -10.432 1.147 -0.848 1.00 94.38 85 PHE A CA 1
ATOM 631 C C . PHE A 1 85 ? -11.136 2.286 -0.115 1.00 94.38 85 PHE A C 1
ATOM 633 O O . PHE A 1 85 ? -10.576 2.883 0.804 1.00 94.38 85 PHE A O 1
ATOM 640 N N . SER A 1 86 ? -12.385 2.545 -0.487 1.00 92.62 86 SER A N 1
ATOM 641 C CA . SER A 1 86 ? -13.279 3.468 0.214 1.00 92.62 86 SER A CA 1
ATOM 642 C C . SER A 1 86 ? -14.651 2.831 0.397 1.00 92.62 86 SER A C 1
ATOM 644 O O . SER A 1 86 ? -15.065 1.991 -0.399 1.00 92.62 86 SER A O 1
ATOM 646 N N . ASP A 1 87 ? -15.361 3.237 1.436 1.00 91.00 87 ASP A N 1
ATOM 647 C CA . ASP A 1 87 ? -16.788 2.976 1.637 1.00 91.00 87 ASP A CA 1
ATOM 648 C C . ASP A 1 87 ? -17.705 3.735 0.654 1.00 91.00 87 ASP A C 1
ATOM 650 O O . ASP A 1 87 ? -18.896 3.435 0.551 1.00 91.00 87 ASP A O 1
ATOM 654 N N . LEU A 1 88 ? -17.170 4.688 -0.116 1.00 88.00 88 LEU A N 1
ATOM 655 C CA . LEU A 1 88 ? -17.903 5.339 -1.193 1.00 88.00 88 LEU A CA 1
ATOM 656 C C . LEU A 1 88 ? -18.034 4.404 -2.403 1.00 88.00 88 LEU A C 1
ATOM 658 O O . LEU A 1 88 ? -17.055 3.840 -2.900 1.00 88.00 88 LEU A O 1
ATOM 662 N N . ALA A 1 89 ? -19.256 4.271 -2.924 1.00 82.19 89 ALA A N 1
ATOM 663 C CA . ALA A 1 89 ? -19.497 3.496 -4.136 1.00 82.19 89 ALA A CA 1
ATOM 664 C C . ALA A 1 89 ? -18.670 4.056 -5.313 1.00 82.19 89 ALA A C 1
ATOM 666 O O . ALA A 1 89 ? -18.656 5.272 -5.530 1.00 82.19 89 ALA A O 1
ATOM 667 N N . PRO A 1 90 ? -18.011 3.197 -6.110 1.00 76.38 90 PRO A N 1
ATOM 668 C CA . PRO A 1 90 ? -17.141 3.655 -7.177 1.00 76.38 90 PRO A CA 1
ATOM 669 C C . PRO A 1 90 ? -17.986 4.316 -8.268 1.00 76.38 90 PRO A C 1
ATOM 671 O O . PRO A 1 90 ? -18.906 3.712 -8.824 1.00 76.38 90 PRO A O 1
ATOM 674 N N . GLY A 1 91 ? -17.675 5.576 -8.564 1.00 71.31 91 GLY A N 1
ATOM 675 C CA . GLY A 1 91 ? -18.258 6.301 -9.687 1.00 71.31 91 GLY A CA 1
ATOM 676 C C . GLY A 1 91 ? -17.695 5.844 -11.036 1.00 71.31 91 GLY A C 1
ATOM 677 O O . GLY A 1 91 ? -16.717 5.101 -11.113 1.00 71.31 91 GLY A O 1
ATOM 678 N N . ALA A 1 92 ? -18.310 6.328 -12.118 1.00 65.38 92 ALA A N 1
ATOM 679 C CA . ALA A 1 92 ? -17.789 6.153 -13.478 1.00 65.38 92 ALA A CA 1
ATOM 680 C C . ALA A 1 92 ? -16.594 7.077 -13.785 1.00 65.38 92 ALA A C 1
ATOM 682 O O . ALA A 1 92 ? -15.922 6.900 -14.799 1.00 65.38 92 ALA A O 1
ATOM 683 N N . GLU A 1 93 ? -16.358 8.085 -12.945 1.00 73.06 93 GLU A N 1
ATOM 684 C CA . GLU A 1 93 ? -15.255 9.028 -13.103 1.00 73.06 93 GLU A CA 1
ATOM 685 C C . GLU A 1 93 ? -13.974 8.501 -12.432 1.00 73.06 93 GLU A C 1
ATOM 687 O O . GLU A 1 93 ? -14.050 7.706 -11.488 1.00 73.06 93 GLU A O 1
ATOM 692 N N . PRO A 1 94 ? -12.786 8.920 -12.910 1.00 72.38 94 PRO A N 1
ATOM 693 C CA . PRO A 1 94 ? -11.527 8.618 -12.243 1.00 72.38 94 PRO A CA 1
ATOM 694 C C . PRO A 1 94 ? -11.554 9.114 -10.799 1.00 72.38 94 PRO A C 1
ATOM 696 O O . PRO A 1 94 ? -12.013 10.223 -10.529 1.00 72.38 94 PRO A O 1
ATOM 699 N N . TRP A 1 95 ? -11.037 8.302 -9.882 1.00 79.62 95 TRP A N 1
ATOM 700 C CA . TRP A 1 95 ? -10.978 8.665 -8.473 1.00 79.62 95 TRP A CA 1
ATOM 701 C C . TRP A 1 95 ? -10.145 9.937 -8.267 1.00 79.62 95 TRP A C 1
ATOM 703 O O . TRP A 1 95 ? -8.984 10.003 -8.674 1.00 79.62 95 TRP A O 1
ATOM 713 N N . ALA A 1 96 ? -10.748 10.944 -7.634 1.00 78.25 96 ALA A N 1
ATOM 714 C CA . ALA A 1 96 ? -10.144 12.258 -7.416 1.00 78.25 96 ALA A CA 1
ATOM 715 C C . ALA A 1 96 ? -9.444 12.397 -6.050 1.00 78.25 96 ALA A C 1
ATOM 717 O O . ALA A 1 96 ? -9.030 13.497 -5.687 1.00 78.25 96 ALA A O 1
ATOM 718 N N . GLY A 1 97 ? -9.296 11.301 -5.298 1.00 79.00 97 GLY A N 1
ATOM 719 C CA . GLY A 1 97 ? -8.768 11.334 -3.930 1.00 79.00 97 GLY A CA 1
ATOM 720 C C . GLY A 1 97 ? -9.842 11.424 -2.843 1.00 79.00 97 GLY A C 1
ATOM 721 O O . GLY A 1 97 ? -9.502 11.608 -1.683 1.00 79.00 97 GLY A O 1
ATOM 722 N N . GLU A 1 98 ? -11.120 11.312 -3.206 1.00 80.62 98 GLU A N 1
ATOM 723 C CA . GLU A 1 98 ? -12.248 11.425 -2.277 1.00 80.62 98 GLU A CA 1
ATOM 724 C C . GLU A 1 98 ? -12.542 10.076 -1.608 1.00 80.62 98 GLU A C 1
ATOM 726 O O . GLU A 1 98 ? -12.685 9.056 -2.290 1.00 80.62 98 GLU A O 1
ATOM 731 N N . PHE A 1 99 ? -12.659 10.066 -0.284 1.00 85.06 99 PHE A N 1
ATOM 732 C CA . PHE A 1 99 ? -13.188 8.931 0.473 1.00 85.06 99 PHE A CA 1
ATOM 733 C C . PHE A 1 99 ? -14.592 9.275 0.982 1.00 85.06 99 PHE A C 1
ATOM 735 O O . PHE A 1 99 ? -14.968 10.446 1.027 1.00 85.06 99 PHE A O 1
ATOM 742 N N . GLY A 1 100 ? -15.380 8.262 1.341 1.00 85.69 100 GLY A N 1
ATOM 743 C CA . GLY A 1 100 ? -16.534 8.469 2.210 1.00 85.69 100 GLY A CA 1
ATOM 744 C C . GLY A 1 100 ? -16.078 8.683 3.653 1.00 85.69 100 GLY A C 1
ATOM 745 O O . GLY A 1 100 ? -15.122 9.410 3.915 1.00 85.69 100 GLY A O 1
ATOM 746 N N . GLU A 1 101 ? -16.747 8.049 4.609 1.00 87.38 101 GLU A N 1
ATOM 747 C CA . GLU A 1 101 ? -16.378 8.175 6.021 1.00 87.38 101 GLU A CA 1
ATOM 748 C C . GLU A 1 101 ? -15.144 7.334 6.350 1.00 87.38 101 GLU A C 1
ATOM 750 O O . GLU A 1 101 ? -14.416 7.646 7.291 1.00 87.38 101 GLU A O 1
ATOM 755 N N . ARG A 1 102 ? -14.896 6.263 5.586 1.00 90.56 102 ARG A N 1
ATOM 756 C CA . ARG A 1 102 ? -13.846 5.291 5.881 1.00 90.56 102 ARG A CA 1
ATOM 757 C C . ARG A 1 102 ? -12.993 4.956 4.662 1.00 90.56 102 ARG A C 1
ATOM 759 O O . ARG A 1 102 ? -13.464 4.840 3.527 1.00 90.56 102 ARG A O 1
ATOM 766 N N . GLY A 1 103 ? -11.716 4.696 4.912 1.00 91.94 103 GLY A N 1
ATOM 767 C CA . GLY A 1 103 ? -10.765 4.309 3.879 1.00 91.94 103 GLY A CA 1
ATOM 768 C C . GLY A 1 103 ? -9.812 3.222 4.340 1.00 91.94 103 GLY A C 1
ATOM 769 O O . GLY A 1 103 ? -9.563 3.036 5.530 1.00 91.94 103 GLY A O 1
ATOM 770 N N . PHE A 1 104 ? -9.312 2.461 3.374 1.00 94.38 104 PHE A N 1
ATOM 771 C CA . PHE A 1 104 ? -8.255 1.492 3.599 1.00 94.38 104 PHE A CA 1
ATOM 772 C C . PHE A 1 104 ? -7.230 1.564 2.478 1.00 94.38 104 PHE A C 1
ATOM 774 O O . PHE A 1 104 ? -7.561 1.485 1.296 1.00 94.38 104 PHE A O 1
ATOM 781 N N . TYR A 1 105 ? -5.973 1.704 2.860 1.00 93.25 105 TYR A N 1
ATOM 782 C CA . TYR A 1 105 ? -4.838 1.770 1.966 1.00 93.25 105 TYR A CA 1
ATOM 783 C C . TYR A 1 105 ? -3.938 0.574 2.235 1.00 93.25 105 TYR A C 1
ATOM 785 O O . TYR A 1 105 ? -3.465 0.398 3.352 1.00 93.25 105 TYR A O 1
ATOM 793 N N . TYR A 1 106 ? -3.681 -0.237 1.219 1.00 95.31 106 TYR A N 1
ATOM 794 C CA . TYR A 1 106 ? -2.744 -1.347 1.297 1.00 95.31 106 TYR A CA 1
ATOM 795 C C . TYR A 1 106 ? -1.563 -1.101 0.370 1.00 95.31 106 TYR A C 1
ATOM 797 O O . TYR A 1 106 ? -1.744 -0.716 -0.788 1.00 95.31 106 TYR A O 1
ATOM 805 N N . VAL A 1 107 ? -0.361 -1.374 0.868 1.00 93.56 107 VAL A N 1
ATOM 806 C CA . VAL A 1 107 ? 0.881 -1.315 0.107 1.00 93.56 107 VAL A CA 1
ATOM 807 C C . VAL A 1 107 ? 1.729 -2.550 0.359 1.00 93.56 107 VAL A C 1
ATOM 809 O O . VAL A 1 107 ? 1.866 -3.028 1.483 1.00 93.56 107 VAL A O 1
ATOM 812 N N . GLN A 1 108 ? 2.340 -3.034 -0.712 1.00 93.62 108 GLN A N 1
ATOM 813 C CA . GLN A 1 108 ? 3.375 -4.045 -0.708 1.00 93.62 108 GLN A CA 1
ATOM 814 C C . GLN A 1 108 ? 4.568 -3.524 -1.512 1.00 93.62 108 GLN A C 1
ATOM 816 O O . GLN A 1 108 ? 4.413 -3.133 -2.668 1.00 93.62 108 GLN A O 1
ATOM 821 N N . ALA A 1 109 ? 5.769 -3.532 -0.939 1.00 91.06 109 ALA A N 1
ATOM 822 C CA . ALA A 1 109 ? 6.965 -3.013 -1.604 1.00 91.06 109 ALA A CA 1
ATOM 823 C C . ALA A 1 109 ? 8.215 -3.847 -1.303 1.00 91.06 109 ALA A C 1
ATOM 825 O O . ALA A 1 109 ? 8.302 -4.534 -0.287 1.00 91.06 109 ALA A O 1
ATOM 826 N N . LEU A 1 110 ? 9.222 -3.754 -2.178 1.00 88.44 110 LEU A N 1
ATOM 827 C CA . LEU A 1 110 ? 10.534 -4.386 -1.959 1.00 88.44 110 LEU A CA 1
ATOM 828 C C . LEU A 1 110 ? 11.387 -3.712 -0.866 1.00 88.44 110 LEU A C 1
ATOM 830 O O . LEU A 1 110 ? 12.436 -4.241 -0.511 1.00 88.44 110 LEU A O 1
ATOM 834 N N . TRP A 1 111 ? 11.004 -2.532 -0.380 1.00 82.81 111 TRP A N 1
ATOM 835 C CA . TRP A 1 111 ? 11.783 -1.726 0.568 1.00 82.81 111 TRP A CA 1
ATOM 836 C C . TRP A 1 111 ? 10.918 -1.233 1.735 1.00 82.81 111 TRP A C 1
ATOM 838 O O . TRP A 1 111 ? 9.700 -1.383 1.720 1.00 82.81 111 TRP A O 1
ATOM 848 N N . GLY A 1 112 ? 11.556 -0.630 2.745 1.00 76.62 112 GLY A N 1
ATOM 849 C CA . GLY A 1 112 ? 10.880 0.029 3.873 1.00 76.62 112 GLY A CA 1
ATOM 850 C C . GLY A 1 112 ? 10.486 -0.888 5.036 1.00 76.62 112 GLY A C 1
ATOM 851 O O . GLY A 1 112 ? 9.960 -0.406 6.032 1.00 76.62 112 GLY A O 1
ATOM 852 N N . GLY A 1 113 ? 10.757 -2.195 4.948 1.00 77.75 113 GLY A N 1
ATOM 853 C CA . GLY A 1 113 ? 10.386 -3.151 5.998 1.00 77.75 113 GLY A CA 1
ATOM 854 C C . GLY A 1 113 ? 11.124 -2.947 7.325 1.00 77.75 113 GLY A C 1
ATOM 855 O O . GLY A 1 113 ? 10.529 -3.127 8.379 1.00 77.75 113 GLY A O 1
ATOM 856 N N . GLU A 1 114 ? 12.401 -2.556 7.303 1.00 80.88 114 GLU A N 1
ATOM 857 C CA . GLU A 1 114 ? 13.182 -2.346 8.536 1.00 80.88 114 GLU A CA 1
ATOM 858 C C . GLU A 1 114 ? 12.672 -1.144 9.342 1.00 80.88 114 GLU A C 1
ATOM 860 O O . GLU A 1 114 ? 12.427 -1.275 10.540 1.00 80.88 114 GLU A O 1
ATOM 865 N N . ASP A 1 115 ? 12.445 -0.005 8.682 1.00 78.12 115 ASP A N 1
ATOM 866 C CA . ASP A 1 115 ? 11.948 1.204 9.348 1.00 78.12 115 ASP A CA 1
ATOM 867 C C . ASP A 1 115 ? 10.509 1.024 9.856 1.00 78.12 115 ASP A C 1
ATOM 869 O O . ASP A 1 115 ? 10.164 1.509 10.936 1.00 78.12 115 ASP A O 1
ATOM 873 N N . LEU A 1 116 ? 9.676 0.289 9.106 1.00 79.12 116 LEU A N 1
ATOM 874 C CA . LEU A 1 116 ? 8.319 -0.048 9.528 1.00 79.12 116 LEU A CA 1
ATOM 875 C C . LEU A 1 116 ? 8.325 -0.927 10.785 1.00 79.12 116 LEU A C 1
ATOM 877 O O . LEU A 1 116 ? 7.621 -0.621 11.747 1.00 79.12 116 LEU A O 1
ATOM 881 N N . ARG A 1 117 ? 9.157 -1.976 10.819 1.00 81.62 117 ARG A N 1
ATOM 882 C CA . ARG A 1 117 ? 9.280 -2.843 12.000 1.00 81.62 117 ARG A CA 1
ATOM 883 C C . ARG A 1 117 ? 9.720 -2.057 13.228 1.00 81.62 117 ARG A C 1
ATOM 885 O O . ARG A 1 117 ? 9.069 -2.164 14.262 1.00 81.62 117 ARG A O 1
ATOM 892 N N . ALA A 1 118 ? 10.745 -1.213 13.088 1.00 81.94 118 ALA A N 1
ATOM 893 C CA . ALA A 1 118 ? 11.239 -0.363 14.172 1.00 81.94 118 ALA A CA 1
ATOM 894 C C . ALA A 1 118 ? 10.150 0.580 14.723 1.00 81.94 118 ALA A C 1
ATOM 896 O O . ALA A 1 118 ? 10.109 0.870 15.922 1.00 81.94 118 ALA A O 1
ATOM 897 N N . PHE A 1 119 ? 9.241 1.058 13.866 1.00 81.31 119 PHE A N 1
ATOM 898 C CA . PHE A 1 119 ? 8.092 1.859 14.290 1.00 81.31 119 PHE A CA 1
ATOM 899 C C . PHE A 1 119 ? 7.105 1.044 15.140 1.00 81.31 119 PHE A C 1
ATOM 901 O O . PHE A 1 119 ? 6.731 1.475 16.239 1.00 81.31 119 PHE A O 1
ATOM 908 N N . PHE A 1 120 ? 6.723 -0.154 14.683 1.00 82.06 120 PHE A N 1
ATOM 909 C CA . PHE A 1 120 ? 5.825 -1.040 15.435 1.00 82.06 120 PHE A CA 1
ATOM 910 C C . PHE A 1 120 ? 6.440 -1.515 16.756 1.00 82.06 120 PHE A C 1
ATOM 912 O O . PHE A 1 120 ? 5.755 -1.511 17.783 1.00 82.06 120 PHE A O 1
ATOM 919 N N . ASP A 1 121 ? 7.746 -1.781 16.768 1.00 83.38 121 ASP A N 1
ATOM 920 C CA . ASP A 1 121 ? 8.520 -2.121 17.968 1.00 83.38 121 ASP A CA 1
ATOM 921 C C . ASP A 1 121 ? 8.651 -0.931 18.945 1.00 83.38 121 ASP A C 1
ATOM 923 O O . ASP A 1 121 ? 9.047 -1.098 20.100 1.00 83.38 121 ASP A O 1
ATOM 927 N N . GLY A 1 122 ? 8.265 0.280 18.518 1.00 76.50 122 GLY A N 1
ATOM 928 C CA . GLY A 1 122 ? 8.310 1.499 19.330 1.00 76.50 122 GLY A CA 1
ATOM 929 C C . GLY A 1 122 ? 9.712 2.083 19.492 1.00 76.50 122 GLY A C 1
ATOM 930 O O . GLY A 1 122 ? 9.920 2.942 20.349 1.00 76.50 122 GLY A O 1
ATOM 931 N N . GLU A 1 123 ? 10.666 1.639 18.675 1.00 79.50 123 GLU A N 1
ATOM 932 C CA . GLU A 1 123 ? 12.041 2.143 18.658 1.00 79.50 123 GLU A CA 1
ATOM 933 C C . GLU A 1 123 ? 12.132 3.531 18.008 1.00 79.50 123 GLU A C 1
ATOM 935 O O . GLU A 1 123 ? 13.016 4.320 18.347 1.00 79.50 123 GLU A O 1
ATOM 940 N N . THR A 1 124 ? 11.187 3.858 17.120 1.00 70.56 124 THR A N 1
ATOM 941 C CA . THR A 1 124 ? 11.015 5.196 16.542 1.00 70.56 124 THR A CA 1
ATOM 942 C C . THR A 1 124 ? 9.598 5.724 16.764 1.00 70.56 124 THR A C 1
ATOM 944 O O . THR A 1 124 ? 8.610 5.002 16.650 1.00 70.56 124 THR A O 1
ATOM 947 N N . THR A 1 125 ? 9.502 7.015 17.084 1.00 64.12 125 THR A N 1
ATOM 948 C CA . THR A 1 125 ? 8.239 7.768 17.137 1.00 64.12 125 THR A CA 1
ATOM 949 C C . THR A 1 125 ? 7.944 8.489 15.827 1.00 64.12 125 THR A C 1
ATOM 951 O O . THR A 1 125 ? 6.851 9.016 15.645 1.00 64.12 125 THR A O 1
ATOM 954 N N . GLU A 1 126 ? 8.927 8.586 14.930 1.00 61.16 126 GLU A N 1
ATOM 955 C CA . GLU A 1 126 ? 8.775 9.336 13.694 1.00 61.16 126 GLU A CA 1
ATOM 956 C C . GLU A 1 126 ? 8.214 8.437 12.598 1.00 61.16 126 GLU A C 1
ATOM 958 O O . GLU A 1 126 ? 8.860 7.495 12.142 1.00 61.16 126 GLU A O 1
ATOM 963 N N . ALA A 1 127 ? 7.044 8.829 12.098 1.00 62.16 127 ALA A N 1
ATOM 964 C CA . ALA A 1 127 ? 6.435 8.376 10.851 1.00 62.16 127 ALA A CA 1
ATOM 965 C C . ALA A 1 127 ? 7.277 8.728 9.597 1.00 62.16 127 ALA A C 1
ATOM 967 O O . ALA A 1 127 ? 6.732 8.883 8.508 1.00 62.16 127 ALA A O 1
ATOM 968 N N . ALA A 1 128 ? 8.598 8.907 9.719 1.00 66.19 128 ALA A N 1
ATOM 969 C CA . ALA A 1 128 ? 9.481 9.262 8.609 1.00 66.19 128 ALA A CA 1
ATOM 970 C C . ALA A 1 128 ? 9.393 8.225 7.480 1.00 66.19 128 ALA A C 1
ATOM 972 O O . ALA A 1 128 ? 9.246 8.603 6.322 1.00 66.19 128 ALA A O 1
ATOM 973 N N . ALA A 1 129 ? 9.339 6.938 7.835 1.00 65.50 129 ALA A N 1
ATOM 974 C CA . ALA A 1 129 ? 9.113 5.851 6.885 1.00 65.50 129 ALA A CA 1
ATOM 975 C C . ALA A 1 129 ? 7.789 6.008 6.114 1.00 65.50 129 ALA A C 1
ATOM 977 O O . ALA A 1 129 ? 7.737 5.784 4.909 1.00 65.50 129 ALA A O 1
ATOM 978 N N . LEU A 1 130 ? 6.723 6.443 6.796 1.00 73.81 130 LEU A N 1
ATOM 979 C CA . LEU A 1 130 ? 5.410 6.676 6.189 1.00 73.81 130 LEU A CA 1
ATOM 980 C C . LEU A 1 130 ? 5.449 7.880 5.236 1.00 73.81 130 LEU A C 1
ATOM 982 O O . LEU A 1 130 ? 4.955 7.793 4.113 1.00 73.81 130 LEU A O 1
ATOM 986 N N . ARG A 1 131 ? 6.131 8.965 5.624 1.00 75.06 131 ARG A N 1
ATOM 987 C CA . ARG A 1 131 ? 6.334 10.144 4.764 1.00 75.06 131 ARG A CA 1
ATOM 988 C C . ARG A 1 131 ? 7.164 9.833 3.522 1.00 75.06 131 ARG A C 1
ATOM 990 O O . ARG A 1 131 ? 6.833 10.320 2.446 1.00 75.06 131 ARG A O 1
ATOM 997 N N . ASP A 1 132 ? 8.193 8.999 3.642 1.00 70.25 132 ASP A N 1
ATOM 998 C CA . ASP A 1 132 ? 9.006 8.557 2.501 1.00 70.25 132 ASP A CA 1
ATOM 999 C C . ASP A 1 132 ? 8.196 7.700 1.513 1.00 70.25 132 ASP A C 1
ATOM 1001 O O . ASP A 1 132 ? 8.480 7.688 0.313 1.00 70.25 132 ASP A O 1
ATOM 1005 N N . MET A 1 133 ? 7.137 7.041 1.991 1.00 67.81 133 MET A N 1
ATOM 1006 C CA . MET A 1 133 ? 6.141 6.356 1.159 1.00 67.81 133 MET A CA 1
ATOM 1007 C C . MET A 1 133 ? 5.068 7.299 0.588 1.00 67.81 133 MET A C 1
ATOM 1009 O O . MET A 1 133 ? 4.182 6.849 -0.136 1.00 67.81 133 MET A O 1
ATOM 1013 N N . GLY A 1 134 ? 5.158 8.603 0.865 1.00 73.56 134 GLY A N 1
ATOM 1014 C CA . GLY A 1 134 ? 4.204 9.616 0.416 1.00 73.56 134 GLY A CA 1
ATOM 1015 C C . GLY A 1 134 ? 2.903 9.640 1.216 1.00 73.56 134 GLY A C 1
ATOM 1016 O O . GLY A 1 134 ? 1.909 10.168 0.725 1.00 73.56 134 GLY A O 1
ATOM 1017 N N . LEU A 1 135 ? 2.891 9.055 2.416 1.00 78.25 135 LEU A N 1
ATOM 1018 C CA . LEU A 1 135 ? 1.732 9.040 3.300 1.00 78.25 135 LEU A CA 1
ATOM 1019 C C . LEU A 1 135 ? 1.843 10.188 4.302 1.00 78.25 135 LEU A C 1
ATOM 1021 O O . LEU A 1 135 ? 2.710 10.200 5.179 1.00 78.25 135 LEU A O 1
ATOM 1025 N N . GLU A 1 136 ? 0.951 11.161 4.160 1.00 82.56 136 GLU A N 1
ATOM 1026 C CA . GLU A 1 136 ? 0.808 12.273 5.093 1.00 82.56 136 GLU A CA 1
ATOM 1027 C C . GLU A 1 136 ? -0.224 11.890 6.157 1.00 82.56 136 GLU A C 1
ATOM 1029 O O . GLU A 1 136 ? -1.434 12.014 5.965 1.00 82.56 136 GLU A O 1
ATOM 1034 N N . LEU A 1 137 ? 0.282 11.356 7.271 1.00 84.62 137 LEU A N 1
ATOM 1035 C CA . LEU A 1 137 ? -0.507 11.053 8.462 1.00 84.62 137 LEU A CA 1
ATOM 1036 C C . LEU A 1 137 ? -0.191 12.080 9.547 1.00 84.62 137 LEU A C 1
ATOM 1038 O O . LEU A 1 137 ? 0.987 12.296 9.863 1.00 84.62 137 LEU A O 1
ATOM 1042 N N . ASP A 1 138 ? -1.228 12.674 10.126 1.00 87.25 138 ASP A N 1
ATOM 1043 C CA . ASP A 1 138 ? -1.121 13.476 11.339 1.00 87.25 138 ASP A CA 1
ATOM 1044 C C . ASP A 1 138 ? -1.559 12.617 12.527 1.00 87.25 138 ASP A C 1
ATOM 1046 O O . ASP A 1 138 ? -2.745 12.468 12.802 1.00 87.25 138 ASP A O 1
ATOM 1050 N N . LEU A 1 139 ? -0.588 11.952 13.161 1.00 87.06 139 LEU A N 1
ATOM 1051 C CA . LEU A 1 139 ? -0.818 11.052 14.292 1.00 87.06 139 LEU A CA 1
ATOM 1052 C C . LEU A 1 139 ? -0.583 11.826 15.594 1.00 87.06 139 LEU A C 1
ATOM 1054 O O . LEU A 1 139 ? 0.559 12.162 15.918 1.00 87.06 139 LEU A O 1
ATOM 1058 N N . GLU A 1 140 ? -1.645 12.090 16.347 1.00 85.69 140 GLU A N 1
ATOM 1059 C CA . GLU A 1 140 ? -1.594 12.920 17.554 1.00 85.69 140 GLU A CA 1
ATOM 1060 C C . GLU A 1 140 ? -1.340 12.093 18.819 1.00 85.69 140 GLU A C 1
ATOM 1062 O O . GLU A 1 140 ? -0.470 12.419 19.631 1.00 85.69 140 GLU A O 1
ATOM 1067 N N . GLU A 1 141 ? -2.097 11.009 18.995 1.00 86.06 141 GLU A N 1
ATOM 1068 C CA . GLU A 1 141 ? -2.101 10.201 20.215 1.00 86.06 141 GLU A CA 1
ATOM 1069 C C . GLU A 1 141 ? -2.112 8.713 19.868 1.00 86.06 141 GLU A C 1
ATOM 1071 O O . GLU A 1 141 ? -2.914 8.266 19.057 1.00 86.06 141 GLU A O 1
ATOM 1076 N N . ASN A 1 142 ? -1.226 7.933 20.490 1.00 86.56 142 ASN A N 1
ATOM 1077 C CA . ASN A 1 142 ? -1.233 6.475 20.379 1.00 86.56 142 ASN A CA 1
ATOM 1078 C C . ASN A 1 142 ? -2.234 5.904 21.387 1.00 86.56 142 ASN A C 1
ATOM 1080 O O . ASN A 1 142 ? -2.057 6.070 22.594 1.00 86.56 142 ASN A O 1
ATOM 1084 N N . LEU A 1 143 ? -3.255 5.228 20.875 1.00 87.25 143 LEU A N 1
ATOM 1085 C CA . LEU A 1 143 ? -4.375 4.702 21.648 1.00 87.25 143 LEU A CA 1
ATOM 1086 C C . LEU A 1 143 ? -4.166 3.244 22.048 1.00 87.25 143 LEU A C 1
ATOM 1088 O O . LEU A 1 143 ? -4.709 2.784 23.051 1.00 87.25 143 LEU A O 1
ATOM 1092 N N . GLY A 1 144 ? -3.369 2.506 21.279 1.00 86.19 144 GLY A N 1
ATOM 1093 C CA . GLY A 1 144 ? -3.139 1.097 21.534 1.00 86.19 144 GLY A CA 1
ATOM 1094 C C . GLY A 1 144 ? -2.304 0.425 20.461 1.00 86.19 144 GLY A C 1
ATOM 1095 O O . GLY A 1 144 ? -2.122 0.931 19.356 1.00 86.19 144 GLY A O 1
ATOM 1096 N N . ARG A 1 145 ? -1.780 -0.747 20.810 1.00 88.56 145 ARG A N 1
ATOM 1097 C CA . ARG A 1 145 ? -1.102 -1.658 19.890 1.00 88.56 145 ARG A CA 1
ATOM 1098 C C . ARG A 1 145 ? -1.434 -3.085 20.267 1.00 88.56 145 ARG A C 1
ATOM 1100 O O . ARG A 1 145 ? -1.702 -3.370 21.439 1.00 88.56 145 ARG A O 1
ATOM 1107 N N . GLY A 1 146 ? -1.328 -3.982 19.306 1.00 89.88 146 GLY A N 1
ATOM 1108 C CA . GLY A 1 146 ? -1.461 -5.397 19.578 1.00 89.88 146 GLY A CA 1
ATOM 1109 C C . GLY A 1 146 ? -1.039 -6.263 18.413 1.00 89.88 146 GLY A C 1
ATOM 1110 O O . GLY A 1 146 ? -0.680 -5.790 17.335 1.00 89.88 146 GLY A O 1
ATOM 1111 N N . ASP A 1 147 ? -1.133 -7.556 18.669 1.00 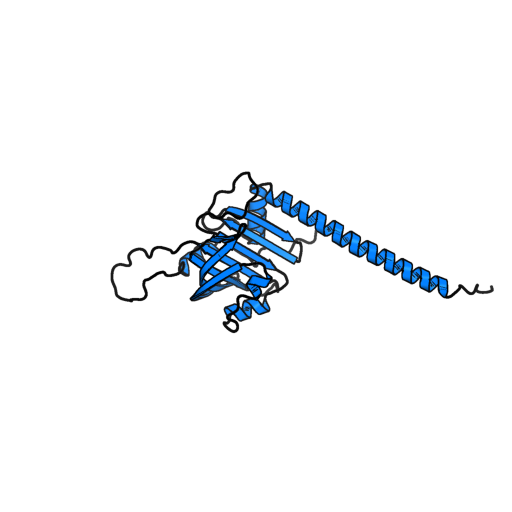92.25 147 ASP A N 1
ATOM 1112 C CA . ASP A 1 147 ? -0.869 -8.603 17.705 1.00 92.25 147 ASP A CA 1
ATOM 1113 C C . ASP A 1 147 ? -2.168 -9.366 17.452 1.00 92.25 147 ASP A C 1
ATOM 1115 O O . ASP A 1 147 ? -2.998 -9.564 18.348 1.00 92.25 147 ASP A O 1
ATOM 1119 N N . LEU A 1 148 ? -2.350 -9.782 16.209 1.00 89.94 148 LEU A N 1
ATOM 1120 C CA . LEU A 1 148 ? -3.433 -10.635 15.771 1.00 89.94 148 LEU A CA 1
ATOM 1121 C C . LEU A 1 148 ? -2.815 -11.838 15.058 1.00 89.94 148 LEU A C 1
ATOM 1123 O O . LEU A 1 148 ? -2.399 -11.766 13.901 1.00 89.94 148 LEU A O 1
ATOM 1127 N N . ASP A 1 149 ? -2.754 -12.950 15.784 1.00 81.31 149 ASP A N 1
ATOM 1128 C CA . ASP A 1 149 ? -2.285 -14.221 15.247 1.00 81.31 149 ASP A CA 1
ATOM 1129 C C . ASP A 1 149 ? -3.363 -14.842 14.355 1.00 81.31 149 ASP A C 1
ATOM 1131 O O . ASP A 1 149 ? -4.464 -15.175 14.810 1.00 81.31 149 ASP A O 1
ATOM 1135 N N . ARG A 1 150 ? -3.032 -15.040 13.078 1.00 85.31 150 ARG A N 1
ATOM 1136 C CA . ARG A 1 150 ? -3.830 -15.828 12.133 1.00 85.31 150 ARG A CA 1
ATOM 1137 C C . ARG A 1 150 ? -3.010 -17.012 11.648 1.00 85.31 150 ARG A C 1
ATOM 1139 O O . ARG A 1 150 ? -1.785 -16.986 11.663 1.00 85.31 150 ARG A O 1
ATOM 1146 N N . GLU A 1 151 ? -3.692 -18.059 11.193 1.00 83.19 151 GLU A N 1
ATOM 1147 C CA . GLU A 1 151 ? -3.023 -19.277 10.713 1.00 83.19 151 GLU A CA 1
ATOM 1148 C C . GLU A 1 151 ? -2.092 -19.023 9.511 1.00 83.19 151 GLU A C 1
ATOM 1150 O O . GLU A 1 151 ? -1.159 -19.789 9.286 1.00 83.19 151 GLU A O 1
ATOM 1155 N N . ASP A 1 152 ? -2.349 -17.967 8.739 1.00 83.81 152 ASP A N 1
ATOM 1156 C CA . ASP A 1 152 ? -1.696 -17.648 7.469 1.00 83.81 152 ASP A CA 1
ATOM 1157 C C . ASP A 1 152 ? -0.733 -16.454 7.517 1.00 83.81 152 ASP A C 1
ATOM 1159 O O . ASP A 1 152 ? 0.093 -16.313 6.617 1.00 83.81 152 ASP A O 1
ATOM 1163 N N . VAL A 1 153 ? -0.846 -15.583 8.522 1.00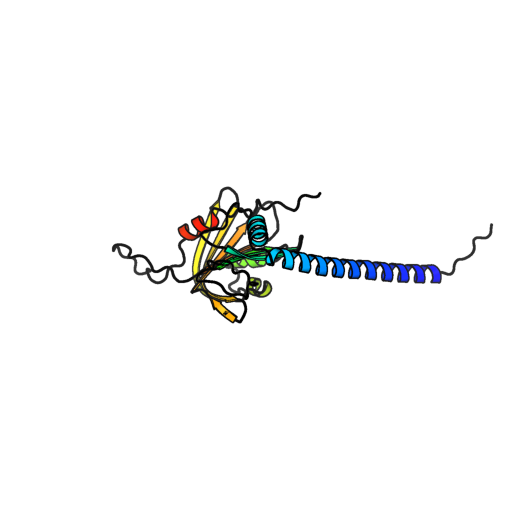 92.31 153 VAL A N 1
ATOM 1164 C CA . VAL A 1 153 ? -0.055 -14.350 8.627 1.00 92.31 153 VAL A CA 1
ATOM 1165 C C . VAL A 1 153 ? -0.043 -13.850 10.071 1.00 92.31 153 VAL A C 1
ATOM 1167 O O . VAL A 1 153 ? -1.079 -13.846 10.739 1.00 92.31 153 VAL A O 1
ATOM 1170 N N . ALA A 1 154 ? 1.117 -13.400 10.549 1.00 92.38 154 ALA A N 1
ATOM 1171 C CA . ALA A 1 154 ? 1.196 -12.648 11.795 1.00 92.38 154 ALA A CA 1
ATOM 1172 C C . ALA A 1 154 ? 0.908 -11.174 11.495 1.00 92.38 154 ALA A C 1
ATOM 1174 O O . ALA A 1 154 ? 1.524 -10.583 10.604 1.00 92.38 154 ALA A O 1
ATOM 1175 N N . VAL A 1 155 ? -0.060 -10.595 12.203 1.00 94.31 155 VAL A N 1
ATOM 1176 C CA . VAL A 1 155 ? -0.484 -9.210 11.988 1.00 94.31 155 VAL A CA 1
ATOM 1177 C C . VAL A 1 155 ? -0.178 -8.393 13.227 1.00 94.31 155 VAL A C 1
ATOM 1179 O O . VAL A 1 155 ? -0.604 -8.753 14.321 1.00 94.31 155 VAL A O 1
ATOM 1182 N N . ARG A 1 156 ? 0.506 -7.265 13.054 1.00 93.44 156 ARG A N 1
ATOM 1183 C CA . ARG A 1 156 ? 0.700 -6.270 14.114 1.00 93.44 156 ARG A CA 1
ATOM 1184 C C . ARG A 1 156 ? -0.106 -5.037 13.782 1.00 93.44 156 ARG A C 1
ATOM 1186 O O . ARG A 1 156 ? -0.215 -4.670 12.614 1.00 93.44 156 ARG A O 1
ATOM 1193 N N . TRP A 1 157 ? -0.679 -4.401 14.788 1.00 93.12 157 TRP A N 1
ATOM 1194 C CA . TRP A 1 157 ? -1.457 -3.189 14.586 1.00 93.12 157 TRP A CA 1
ATOM 1195 C C . TRP A 1 157 ? -1.153 -2.138 15.645 1.00 93.12 157 TRP A C 1
ATOM 1197 O O . TRP A 1 157 ? -0.712 -2.441 16.757 1.00 93.12 157 TRP A O 1
ATOM 1207 N N . ALA A 1 158 ? -1.367 -0.884 15.268 1.00 90.50 158 ALA A N 1
ATOM 1208 C CA . ALA A 1 158 ? -1.221 0.268 16.134 1.00 90.50 158 ALA A CA 1
ATOM 1209 C C . ALA A 1 158 ? -2.291 1.305 15.790 1.00 90.50 158 ALA A C 1
ATOM 1211 O O . ALA A 1 158 ? -2.377 1.747 14.644 1.00 90.50 158 ALA A O 1
ATOM 1212 N N . ASP A 1 159 ? -3.070 1.688 16.794 1.00 90.75 159 ASP A N 1
ATOM 1213 C CA . ASP A 1 159 ? -4.165 2.639 16.674 1.00 90.75 159 ASP A CA 1
ATOM 1214 C C . ASP A 1 159 ? -3.741 4.014 17.160 1.00 90.75 159 ASP A C 1
ATOM 1216 O O . ASP A 1 159 ? -3.134 4.176 18.225 1.00 90.75 159 ASP A O 1
ATOM 1220 N N . PHE A 1 160 ? -4.124 5.019 16.388 1.00 89.31 160 PHE A N 1
ATOM 1221 C CA . PHE A 1 160 ? -3.831 6.407 16.668 1.00 89.31 160 PHE A CA 1
ATOM 1222 C C . PHE A 1 160 ? -5.088 7.250 16.526 1.00 89.31 160 PHE A C 1
ATOM 1224 O O . PHE A 1 160 ? -5.896 7.030 15.624 1.00 89.31 160 PHE A O 1
ATOM 1231 N N . ARG A 1 161 ? -5.207 8.260 17.385 1.00 89.75 161 ARG A N 1
ATOM 1232 C CA . ARG A 1 161 ? -6.033 9.426 17.096 1.00 89.75 161 ARG A CA 1
ATOM 1233 C C . ARG A 1 161 ? -5.276 10.303 16.116 1.00 89.75 161 ARG A C 1
ATOM 1235 O O . ARG A 1 161 ? -4.088 10.574 16.323 1.00 89.75 161 ARG A O 1
ATOM 1242 N N . GLY A 1 162 ? -5.959 10.723 15.068 1.00 88.06 162 GLY A N 1
ATOM 1243 C CA . GLY A 1 162 ? -5.349 11.509 14.018 1.00 88.06 162 GLY A CA 1
ATOM 1244 C C . GLY A 1 162 ? -6.112 11.432 12.712 1.00 88.06 162 GLY A C 1
ATOM 1245 O O . GLY A 1 162 ? -7.082 10.689 12.573 1.00 88.06 162 GLY A O 1
ATOM 1246 N N . SER A 1 163 ? -5.628 12.181 11.737 1.00 86.00 163 SER A N 1
ATOM 1247 C CA . SER A 1 163 ? -6.205 12.233 10.404 1.00 86.00 163 SER A CA 1
ATOM 1248 C C . SER A 1 163 ? -5.162 11.869 9.355 1.00 86.00 163 SER A C 1
ATOM 1250 O O . SER A 1 163 ? -3.950 11.805 9.597 1.00 86.00 163 SER A O 1
ATOM 1252 N N . THR A 1 164 ? -5.642 11.588 8.155 1.00 83.62 164 THR A N 1
ATOM 1253 C CA . THR A 1 164 ? -4.801 11.391 6.982 1.00 83.62 164 THR A CA 1
ATOM 1254 C C . THR A 1 164 ? -5.197 12.383 5.907 1.00 83.62 164 THR A C 1
ATOM 1256 O O . THR A 1 164 ? -6.378 12.654 5.699 1.00 83.62 164 THR A O 1
ATOM 1259 N N . MET A 1 165 ? -4.201 12.943 5.226 1.00 79.62 165 MET A N 1
ATOM 1260 C CA . MET A 1 165 ? -4.431 13.792 4.066 1.00 79.62 165 MET A CA 1
ATOM 1261 C C . MET A 1 165 ? -4.310 12.973 2.788 1.00 79.62 165 MET A C 1
ATOM 1263 O O . MET A 1 165 ? -3.273 12.369 2.510 1.00 79.62 165 MET A O 1
ATOM 1267 N N . PHE A 1 166 ? -5.363 13.006 1.971 1.00 72.44 166 PHE A N 1
ATOM 1268 C CA . PHE A 1 166 ? -5.349 12.443 0.625 1.00 72.44 166 PHE A CA 1
ATOM 1269 C C . PHE A 1 166 ? -5.773 13.478 -0.424 1.00 72.44 166 PHE A C 1
ATOM 1271 O O . PHE A 1 166 ? -6.551 14.399 -0.174 1.00 72.44 166 PHE A O 1
ATOM 1278 N N . GLY A 1 167 ? -5.247 13.324 -1.641 1.00 67.12 167 GLY A N 1
ATOM 1279 C CA . GLY A 1 167 ? -5.668 14.114 -2.798 1.00 67.12 167 GLY A CA 1
ATOM 1280 C C . GLY A 1 167 ? -5.416 15.618 -2.644 1.00 67.12 167 GLY A C 1
ATOM 1281 O O . GLY A 1 167 ? -4.272 16.056 -2.547 1.00 67.12 167 GLY A O 1
ATOM 1282 N N . AL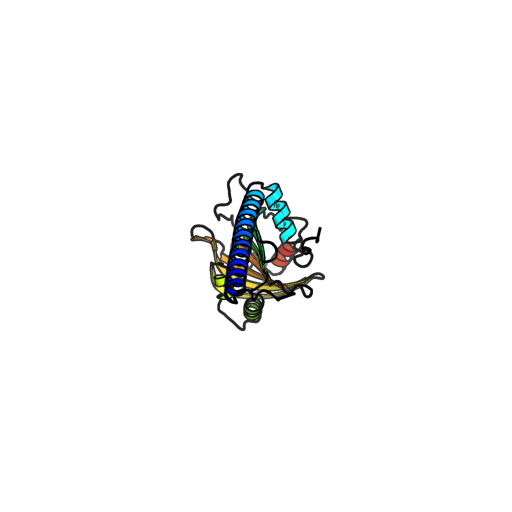A A 1 168 ? -6.485 16.419 -2.679 1.00 62.34 168 ALA A N 1
ATOM 1283 C CA . ALA A 1 168 ? -6.427 17.885 -2.663 1.00 62.34 168 ALA A CA 1
ATOM 1284 C C . ALA A 1 168 ? -6.062 18.497 -1.291 1.00 62.34 168 ALA A C 1
ATOM 1286 O O . ALA A 1 168 ? -6.145 19.718 -1.139 1.00 62.34 168 ALA A O 1
ATOM 1287 N N . GLY A 1 169 ? -5.644 17.671 -0.325 1.00 64.25 169 GLY A N 1
ATOM 1288 C CA . GLY A 1 169 ? -5.283 18.093 1.030 1.00 64.25 169 GLY A CA 1
ATOM 1289 C C . GLY A 1 169 ? -6.475 18.150 1.982 1.00 64.25 169 GLY A C 1
ATOM 1290 O O . GLY A 1 169 ? -6.471 18.962 2.902 1.00 64.25 169 GLY A O 1
ATOM 1291 N N . GLU A 1 170 ? -7.512 17.347 1.736 1.00 71.62 170 GLU A N 1
ATOM 1292 C CA . GLU A 1 170 ? -8.588 17.171 2.709 1.00 71.62 170 GLU A CA 1
ATOM 1293 C C . GLU A 1 170 ? -8.124 16.186 3.785 1.00 71.62 170 GLU A C 1
ATOM 1295 O O . GLU A 1 170 ? -7.628 15.103 3.468 1.00 71.62 170 GLU A O 1
ATOM 1300 N N . GLU A 1 171 ? -8.243 16.598 5.046 1.00 79.25 171 GLU A N 1
ATOM 1301 C CA . GLU A 1 171 ? -8.022 15.733 6.202 1.00 79.25 171 GLU A CA 1
ATOM 1302 C C . GLU A 1 171 ? -9.238 14.826 6.381 1.00 79.25 171 GLU A C 1
ATOM 1304 O O . GLU A 1 171 ? -10.370 15.300 6.495 1.00 79.25 171 GLU A O 1
ATOM 1309 N N . ILE A 1 172 ? -8.997 13.519 6.392 1.00 78.94 172 ILE A N 1
ATOM 1310 C CA . ILE A 1 172 ? -10.028 12.492 6.496 1.00 78.94 172 ILE A CA 1
ATOM 1311 C C . ILE A 1 172 ? -9.674 11.558 7.650 1.00 78.94 172 ILE A C 1
ATOM 1313 O O . ILE A 1 172 ? -8.514 11.188 7.838 1.00 78.94 172 ILE A O 1
ATOM 1317 N N . GLY A 1 173 ? -10.700 11.149 8.393 1.00 79.69 173 GLY A N 1
ATOM 1318 C CA . GLY A 1 173 ? -10.575 10.266 9.545 1.00 79.69 173 GLY A CA 1
ATOM 1319 C C . GLY A 1 173 ? -10.241 11.010 10.837 1.00 79.69 173 GLY A C 1
ATOM 1320 O O . GLY A 1 173 ? -9.581 12.045 10.836 1.00 79.69 173 GLY A O 1
ATOM 1321 N N . GLU A 1 174 ? -10.731 10.459 11.942 1.00 85.50 174 GLU A N 1
ATOM 1322 C CA . GLU A 1 174 ? -10.376 10.863 13.311 1.00 85.50 174 GLU A CA 1
ATOM 1323 C C . GLU A 1 174 ? -9.485 9.806 13.984 1.00 85.50 174 GLU A C 1
ATOM 1325 O O . GLU A 1 174 ? -8.824 10.074 14.993 1.00 85.50 174 GLU A O 1
ATOM 1330 N N . PHE A 1 175 ? -9.462 8.600 13.405 1.00 89.62 175 PHE A N 1
ATOM 1331 C CA . PHE A 1 175 ? -8.648 7.473 13.828 1.00 89.62 175 PHE A CA 1
ATOM 1332 C C . PHE A 1 175 ? -7.923 6.864 12.640 1.00 89.62 175 PHE A C 1
ATOM 1334 O O . PHE A 1 175 ? -8.484 6.718 11.549 1.00 89.62 175 PHE A O 1
ATOM 1341 N N . VAL A 1 176 ? -6.686 6.453 12.896 1.00 91.50 176 VAL A N 1
ATOM 1342 C CA . VAL A 1 176 ? -5.826 5.759 11.945 1.00 91.50 176 VAL A CA 1
ATOM 1343 C C . VAL A 1 176 ? -5.260 4.512 12.614 1.00 91.50 176 VAL A C 1
ATOM 1345 O O . VAL A 1 176 ? -4.546 4.592 13.611 1.00 91.50 176 VAL A O 1
ATOM 1348 N N . THR A 1 177 ? -5.541 3.358 12.027 1.00 92.75 177 THR A N 1
ATOM 1349 C CA . THR A 1 177 ? -4.972 2.063 12.388 1.00 92.75 177 THR A CA 1
ATOM 1350 C C . THR A 1 177 ? -3.909 1.689 11.366 1.00 92.75 177 THR A C 1
ATOM 1352 O O . THR A 1 177 ? -4.194 1.462 10.186 1.00 92.75 177 THR A O 1
ATOM 1355 N N . LEU A 1 178 ? -2.666 1.606 11.823 1.00 92.81 178 LEU A N 1
ATOM 1356 C CA . LEU A 1 178 ? -1.550 1.075 11.051 1.00 92.81 178 LEU A CA 1
ATOM 1357 C C . LEU A 1 178 ? -1.479 -0.431 11.252 1.00 92.81 178 LEU A C 1
ATOM 1359 O O . LEU A 1 178 ? -1.588 -0.910 12.377 1.00 92.81 178 LEU A O 1
ATOM 1363 N N . ILE A 1 179 ? -1.285 -1.169 10.165 1.00 94.56 179 ILE A N 1
ATOM 1364 C CA . ILE A 1 179 ? -1.322 -2.630 10.142 1.00 94.56 179 ILE A CA 1
ATOM 1365 C C . ILE A 1 179 ? -0.081 -3.119 9.412 1.00 94.56 179 ILE A C 1
ATOM 1367 O O . ILE A 1 179 ? 0.175 -2.710 8.284 1.00 94.56 179 ILE A O 1
ATOM 1371 N N . GLU A 1 180 ? 0.669 -4.021 10.018 1.00 94.25 180 GLU A N 1
ATOM 1372 C CA . GLU A 1 180 ? 1.783 -4.714 9.386 1.00 94.25 180 GLU A CA 1
ATOM 1373 C C . GLU A 1 180 ? 1.448 -6.188 9.224 1.00 94.25 180 GLU A C 1
ATOM 1375 O O . GLU A 1 180 ? 0.917 -6.823 10.137 1.00 94.25 180 GLU A O 1
ATOM 1380 N N . PHE A 1 181 ? 1.795 -6.733 8.061 1.00 94.56 181 PHE A N 1
ATOM 1381 C CA . PHE A 1 181 ? 1.640 -8.147 7.756 1.00 94.56 181 PHE A CA 1
ATOM 1382 C C . PHE A 1 181 ? 3.020 -8.789 7.613 1.00 94.56 181 PHE A C 1
ATOM 1384 O O . PHE A 1 181 ? 3.758 -8.465 6.679 1.00 94.56 181 PHE A O 1
ATOM 1391 N N . ASP A 1 182 ? 3.355 -9.716 8.508 1.00 92.69 182 ASP A N 1
ATOM 1392 C CA . ASP A 1 182 ? 4.613 -10.458 8.451 1.00 92.69 182 ASP A CA 1
ATOM 1393 C C . ASP A 1 182 ? 4.438 -11.771 7.677 1.00 92.69 182 ASP A C 1
ATOM 1395 O O . ASP A 1 182 ? 3.734 -12.691 8.107 1.00 92.69 182 ASP A O 1
ATOM 1399 N N . CYS A 1 183 ? 5.079 -11.844 6.508 1.00 90.94 183 CYS A N 1
ATOM 1400 C CA . CYS A 1 183 ? 5.070 -13.013 5.636 1.00 90.94 183 CYS A CA 1
ATOM 1401 C C . CYS A 1 183 ? 6.458 -13.672 5.653 1.00 90.94 183 CYS A C 1
ATOM 1403 O O . CYS A 1 183 ? 7.356 -13.209 4.954 1.00 90.94 183 CYS A O 1
ATOM 1405 N N . PRO A 1 184 ? 6.659 -14.785 6.378 1.00 86.31 184 PRO A N 1
ATOM 1406 C CA . PRO A 1 184 ? 7.995 -15.342 6.613 1.00 86.31 184 PRO A CA 1
ATOM 1407 C C . PRO A 1 184 ? 8.689 -15.873 5.348 1.00 86.31 184 PRO A C 1
ATOM 1409 O O . PRO A 1 184 ? 9.905 -16.059 5.340 1.00 86.31 184 PRO A O 1
ATOM 1412 N N . GLU A 1 185 ? 7.929 -16.143 4.286 1.00 87.62 185 GLU A N 1
ATOM 1413 C CA . GLU A 1 185 ? 8.438 -16.654 3.008 1.00 87.62 185 GLU A CA 1
ATOM 1414 C C . GLU A 1 185 ? 8.765 -15.543 1.991 1.00 87.62 185 GLU A C 1
ATOM 1416 O O . GLU A 1 185 ? 9.273 -15.842 0.910 1.00 87.62 185 GLU A O 1
ATOM 1421 N N . ASP A 1 186 ? 8.493 -14.271 2.310 1.00 86.62 186 ASP A N 1
ATOM 1422 C CA . ASP A 1 186 ? 8.691 -13.137 1.403 1.00 86.62 186 ASP A CA 1
ATOM 1423 C C . ASP A 1 186 ? 9.224 -11.901 2.143 1.00 86.62 186 ASP A C 1
ATOM 1425 O O . ASP A 1 186 ? 8.602 -11.385 3.064 1.00 86.62 186 ASP A O 1
ATOM 1429 N N . GLU A 1 187 ? 10.361 -11.374 1.687 1.00 87.00 187 GLU A N 1
ATOM 1430 C CA . GLU A 1 187 ? 11.019 -10.206 2.285 1.00 87.00 187 GLU A CA 1
ATOM 1431 C C . GLU A 1 187 ? 10.311 -8.871 1.989 1.00 87.00 187 GLU A C 1
ATOM 1433 O O . GLU A 1 187 ? 10.694 -7.835 2.540 1.00 87.00 187 GLU A O 1
ATOM 1438 N N . ARG A 1 188 ? 9.290 -8.860 1.122 1.00 89.88 188 ARG A N 1
ATOM 1439 C CA . ARG A 1 188 ? 8.509 -7.655 0.818 1.00 89.88 188 ARG A CA 1
ATOM 1440 C C . ARG A 1 188 ? 7.778 -7.131 2.048 1.00 89.88 188 ARG A C 1
ATOM 1442 O O . ARG A 1 188 ? 7.021 -7.854 2.698 1.00 89.88 188 ARG A O 1
ATOM 1449 N N . MET A 1 189 ? 7.922 -5.830 2.277 1.00 90.94 189 MET A N 1
ATOM 1450 C CA . MET A 1 189 ? 7.119 -5.094 3.245 1.00 90.94 189 MET A CA 1
ATOM 1451 C C . MET A 1 189 ? 5.659 -5.100 2.802 1.00 90.94 189 MET A C 1
ATOM 1453 O O . MET A 1 189 ? 5.378 -4.943 1.612 1.00 90.94 189 MET A O 1
ATOM 1457 N N . ARG A 1 190 ? 4.747 -5.284 3.758 1.00 94.00 190 ARG A N 1
ATOM 1458 C CA . ARG A 1 190 ? 3.299 -5.234 3.560 1.00 94.00 190 ARG A CA 1
ATOM 1459 C C . ARG A 1 190 ? 2.666 -4.448 4.690 1.00 94.00 190 ARG A C 1
ATOM 1461 O O . ARG A 1 190 ? 2.818 -4.807 5.858 1.00 94.00 190 ARG A O 1
ATOM 1468 N N . MET A 1 191 ? 1.935 -3.406 4.332 1.00 93.75 191 MET A N 1
ATOM 1469 C CA . MET A 1 191 ? 1.329 -2.499 5.289 1.00 93.75 191 MET A CA 1
ATOM 1470 C C . MET A 1 191 ? -0.085 -2.126 4.861 1.00 93.75 191 MET A C 1
ATOM 1472 O O . MET A 1 191 ? -0.347 -1.862 3.688 1.00 93.75 191 MET A O 1
ATOM 1476 N N . GLY A 1 192 ? -0.986 -2.092 5.833 1.00 94.62 192 GLY A N 1
ATOM 1477 C CA . GLY A 1 192 ? -2.319 -1.524 5.728 1.00 94.62 192 GLY A CA 1
ATOM 1478 C C . GLY A 1 192 ? -2.431 -0.241 6.550 1.00 94.62 192 GLY A C 1
ATOM 1479 O O . GLY A 1 192 ? -1.819 -0.118 7.607 1.00 94.62 192 GLY A O 1
ATOM 1480 N N . ILE A 1 193 ? -3.238 0.700 6.078 1.00 93.69 193 ILE A N 1
ATOM 1481 C CA . ILE A 1 193 ? -3.658 1.890 6.816 1.00 93.69 193 ILE A CA 1
ATOM 1482 C C . ILE A 1 193 ? -5.166 1.940 6.718 1.00 93.69 193 ILE A C 1
ATOM 1484 O O . ILE A 1 193 ? -5.716 2.132 5.634 1.00 93.69 193 ILE A O 1
ATOM 1488 N N . TRP A 1 194 ? -5.829 1.722 7.839 1.00 93.69 194 TRP A N 1
ATOM 1489 C CA . TRP A 1 194 ? -7.274 1.776 7.949 1.00 93.69 194 TRP A CA 1
ATOM 1490 C C . TRP A 1 194 ? -7.657 3.031 8.719 1.00 93.69 194 TRP A C 1
ATOM 1492 O O . TRP A 1 194 ? -7.047 3.332 9.736 1.00 93.69 194 TRP A O 1
ATOM 1502 N N . PHE A 1 195 ? -8.618 3.797 8.221 1.00 91.69 195 PHE A N 1
ATOM 1503 C CA . PHE A 1 195 ? -9.020 5.049 8.850 1.00 91.69 195 PHE A CA 1
ATOM 1504 C C . PHE A 1 195 ? -10.521 5.279 8.720 1.00 91.69 195 PHE A C 1
ATOM 1506 O O . PHE A 1 195 ? -11.171 4.777 7.794 1.00 91.69 195 PHE A O 1
ATOM 1513 N N . GLY A 1 196 ? -11.071 6.031 9.667 1.00 89.44 196 GLY A N 1
ATOM 1514 C CA . GLY A 1 196 ? -12.502 6.294 9.761 1.00 89.44 196 GLY A CA 1
ATOM 1515 C C . GLY A 1 196 ? -12.861 7.276 10.880 1.00 89.44 196 GLY A C 1
ATOM 1516 O O . GLY A 1 196 ? -11.961 7.822 11.529 1.00 89.44 196 GLY A O 1
ATOM 1517 N N . PRO A 1 197 ? -14.164 7.528 11.098 1.00 83.69 197 PRO A N 1
ATOM 1518 C CA . PRO A 1 197 ? -14.632 8.361 12.201 1.00 83.69 197 PRO A CA 1
ATOM 1519 C C . PRO A 1 197 ? -14.439 7.643 13.543 1.00 83.69 197 PRO A C 1
ATOM 1521 O O . PRO A 1 197 ? -14.257 6.420 13.571 1.00 83.69 197 PRO A O 1
ATOM 1524 N N . ALA A 1 198 ? -14.546 8.377 14.654 1.00 69.75 198 ALA A N 1
ATOM 1525 C CA . ALA A 1 198 ? -14.735 7.758 15.962 1.00 69.75 198 ALA A CA 1
ATOM 1526 C C . ALA A 1 198 ? -15.926 6.794 15.925 1.00 69.75 198 ALA A C 1
ATOM 1528 O O . ALA A 1 198 ? -17.018 7.163 15.484 1.00 69.75 198 ALA A O 1
ATOM 1529 N N . GLU A 1 199 ? -15.755 5.569 16.421 1.00 65.56 199 GLU A N 1
ATOM 1530 C CA . GLU A 1 199 ? -16.926 4.758 16.736 1.00 65.56 199 GLU A CA 1
ATOM 1531 C C . GLU A 1 199 ? -17.550 5.338 18.012 1.00 65.56 199 GLU A C 1
ATOM 1533 O O . GLU A 1 199 ? -16.909 5.385 19.064 1.00 65.56 199 GLU A O 1
ATOM 1538 N N . GLU A 1 200 ? -18.797 5.815 17.926 1.00 50.84 200 GLU A N 1
ATOM 1539 C CA . GLU A 1 200 ? -19.551 6.197 19.119 1.00 50.84 200 GLU A CA 1
ATOM 1540 C C . GLU A 1 200 ? -19.648 4.958 20.013 1.00 50.84 200 GLU A C 1
ATOM 1542 O O . GLU A 1 200 ? -20.229 3.940 19.624 1.00 50.84 200 GLU A O 1
ATOM 1547 N N . SER A 1 201 ? -19.044 5.018 21.201 1.00 47.94 201 SER A N 1
ATOM 1548 C CA . SER A 1 201 ? -19.093 3.932 22.170 1.00 47.94 201 SER A CA 1
ATOM 1549 C C . SER A 1 201 ? -20.554 3.648 22.512 1.00 47.94 201 SER A C 1
ATOM 1551 O O . SER A 1 201 ? -21.205 4.386 23.250 1.00 47.94 201 SER A O 1
ATOM 1553 N N . GLY A 1 202 ? -21.103 2.578 21.930 1.00 42.06 202 GLY A N 1
ATOM 1554 C CA . GLY A 1 202 ? -22.449 2.124 22.249 1.00 42.06 202 GLY A CA 1
ATOM 1555 C C . GLY A 1 202 ? -22.548 1.936 23.758 1.00 42.06 202 GLY A C 1
ATOM 1556 O O . GLY A 1 202 ? -21.731 1.212 24.321 1.00 42.06 202 GLY A O 1
ATOM 1557 N N . GLU A 1 203 ? -23.503 2.631 24.388 1.00 38.19 203 GLU A N 1
ATOM 1558 C CA . GLU A 1 203 ? -23.779 2.642 25.831 1.00 38.19 203 GLU A CA 1
ATOM 1559 C C . GLU A 1 203 ? -23.471 1.284 26.482 1.00 38.19 203 GLU A C 1
ATOM 1561 O O . GLU A 1 203 ? -24.280 0.353 26.464 1.00 38.19 203 GLU A O 1
ATOM 1566 N N . ALA A 1 204 ? -22.272 1.171 27.056 1.00 42.00 204 ALA A N 1
ATOM 1567 C CA . ALA A 1 204 ? -21.906 0.038 27.879 1.00 42.00 204 ALA A CA 1
ATOM 1568 C C . ALA A 1 204 ? -22.706 0.156 29.179 1.00 42.00 204 ALA A C 1
ATOM 1570 O O . ALA A 1 204 ? -22.492 1.068 29.983 1.00 42.00 204 ALA A O 1
ATOM 1571 N N . ASP A 1 205 ? -23.670 -0.752 29.342 1.00 40.28 205 ASP A N 1
ATOM 1572 C CA . ASP A 1 205 ? -24.492 -0.891 30.540 1.00 40.28 205 ASP A CA 1
ATOM 1573 C C . ASP A 1 205 ? -23.593 -0.888 31.784 1.00 40.28 205 ASP A C 1
ATOM 1575 O O . ASP A 1 205 ? -22.583 -1.594 31.865 1.00 40.28 205 ASP A O 1
ATOM 1579 N N . GLY A 1 206 ? -23.916 0.007 32.714 1.00 46.88 206 GLY A N 1
ATOM 1580 C CA . GLY A 1 206 ? -22.944 0.593 33.620 1.00 46.88 206 GLY A CA 1
ATOM 1581 C C . GLY A 1 206 ? -22.229 -0.431 34.493 1.00 46.88 206 GLY A C 1
ATOM 1582 O O . GLY A 1 206 ? -22.810 -1.016 35.405 1.00 46.88 206 GLY A O 1
ATOM 1583 N N . THR A 1 207 ? -20.921 -0.571 34.301 1.00 39.50 207 THR A N 1
ATOM 1584 C CA . THR A 1 207 ? -19.986 -0.923 35.372 1.00 39.50 207 THR A CA 1
ATOM 1585 C C . THR A 1 207 ? -18.669 -0.201 35.106 1.00 39.50 207 THR A C 1
ATOM 1587 O O . THR A 1 207 ? -18.090 -0.310 34.035 1.00 39.50 207 THR A O 1
ATOM 1590 N N . GLN A 1 208 ? -18.260 0.591 36.094 1.00 47.56 208 GLN A N 1
ATOM 1591 C CA . GLN A 1 208 ? -17.147 1.539 36.078 1.00 47.56 208 GLN A CA 1
ATOM 1592 C C . GLN A 1 208 ? -15.850 0.977 35.480 1.00 47.56 208 GLN A C 1
ATOM 1594 O O . GLN A 1 208 ? -15.257 0.061 36.044 1.00 47.56 208 GLN A O 1
ATOM 1599 N N . ASN A 1 209 ? -15.391 1.627 34.412 1.00 38.47 209 ASN A N 1
ATOM 1600 C CA . ASN A 1 209 ? -14.011 2.067 34.232 1.00 38.47 209 ASN A CA 1
ATOM 1601 C C . ASN A 1 209 ? -14.066 3.421 33.504 1.00 38.47 209 ASN A C 1
ATOM 1603 O O . ASN A 1 209 ? -14.569 3.504 32.387 1.00 38.47 209 ASN A O 1
ATOM 1607 N N . ASP A 1 210 ? -13.593 4.481 34.160 1.00 39.12 210 ASP A N 1
ATOM 1608 C CA . ASP A 1 210 ? -13.530 5.860 33.647 1.00 39.12 210 ASP A CA 1
ATOM 1609 C C . ASP A 1 210 ? -12.399 6.042 32.599 1.00 39.12 210 ASP A C 1
ATOM 1611 O O . ASP A 1 210 ? -11.584 6.954 32.696 1.00 39.12 210 ASP A O 1
ATOM 1615 N N . GLU A 1 211 ? -12.354 5.168 31.589 1.00 43.94 211 GLU A N 1
ATOM 1616 C CA . GLU A 1 211 ? -11.503 5.260 30.382 1.00 43.94 211 GLU A CA 1
ATOM 1617 C C . GLU A 1 211 ? -12.349 5.064 29.102 1.00 43.94 211 GLU A C 1
ATOM 1619 O O . GLU A 1 211 ? -11.883 4.583 28.077 1.00 43.94 211 GLU A O 1
ATOM 1624 N N . ALA A 1 212 ? -13.635 5.423 29.167 1.00 42.06 212 ALA A N 1
ATOM 1625 C CA . ALA A 1 212 ? -14.611 5.264 28.088 1.00 42.06 212 ALA A CA 1
ATOM 1626 C C . ALA A 1 212 ? -14.899 6.590 27.357 1.00 42.06 212 ALA A C 1
ATOM 1628 O O . ALA A 1 212 ? -16.048 7.021 27.264 1.00 42.06 212 ALA A O 1
ATOM 1629 N N . ALA A 1 213 ? -13.857 7.249 26.853 1.00 42.41 213 ALA A N 1
ATOM 1630 C CA . ALA A 1 213 ? -13.993 8.323 25.874 1.00 42.41 213 ALA A CA 1
ATOM 1631 C C . ALA A 1 213 ? -13.129 7.962 24.660 1.00 42.41 213 ALA A C 1
ATOM 1633 O O . ALA A 1 213 ? -11.927 7.774 24.814 1.00 42.41 213 ALA A O 1
ATOM 1634 N N . ASP A 1 214 ? -13.755 7.851 23.484 1.00 48.81 214 ASP A N 1
ATOM 1635 C CA . ASP A 1 214 ? -13.093 7.794 22.173 1.00 48.81 214 ASP A CA 1
ATOM 1636 C C . ASP A 1 214 ? -12.110 6.627 21.948 1.00 48.81 214 ASP A C 1
ATOM 1638 O O . ASP A 1 214 ? -10.928 6.827 21.659 1.00 48.81 214 ASP A O 1
ATOM 1642 N N . SER A 1 215 ? -12.584 5.387 22.071 1.00 54.12 215 SER A N 1
ATOM 1643 C CA . SER A 1 215 ? -11.768 4.212 21.745 1.00 54.12 215 SER A CA 1
ATOM 1644 C C . SER A 1 215 ? -11.698 3.996 20.227 1.00 54.12 215 SER A C 1
ATOM 1646 O O . SER A 1 215 ? -12.719 4.061 19.546 1.00 54.12 215 SER A O 1
ATOM 1648 N N . ALA A 1 216 ? -10.497 3.712 19.714 1.00 61.06 216 ALA A N 1
ATOM 1649 C CA . ALA A 1 216 ? -10.264 3.257 18.340 1.00 61.06 216 ALA A CA 1
ATOM 1650 C C . ALA A 1 216 ? -11.161 2.052 17.980 1.00 61.06 216 ALA A C 1
ATOM 1652 O O . ALA A 1 216 ? -11.629 1.363 18.898 1.00 61.06 216 ALA A O 1
ATOM 1653 N N . PRO A 1 217 ? -11.399 1.760 16.681 1.00 62.94 217 PRO A N 1
ATOM 1654 C CA . PRO A 1 217 ? -12.111 0.546 16.296 1.00 62.94 217 PRO A CA 1
ATOM 1655 C C . PRO A 1 217 ? -11.440 -0.659 16.963 1.00 62.94 217 PRO A C 1
ATOM 1657 O O . PRO A 1 217 ? -10.281 -0.963 16.704 1.00 62.94 217 PRO A O 1
ATOM 1660 N N . GLY A 1 218 ? -12.160 -1.312 17.879 1.00 70.06 218 GLY A N 1
ATOM 1661 C CA . GLY A 1 218 ? -11.579 -2.358 18.716 1.00 70.06 218 GLY A CA 1
ATOM 1662 C C . GLY A 1 218 ? -10.965 -3.487 17.885 1.00 70.06 218 GLY A C 1
ATOM 1663 O O . GLY A 1 218 ? -11.363 -3.730 16.744 1.00 70.06 218 GLY A O 1
ATOM 1664 N N . SER A 1 219 ? -10.034 -4.237 18.479 1.00 78.06 219 SER A N 1
ATOM 1665 C CA . SER A 1 219 ? -9.327 -5.342 17.810 1.00 78.06 219 SER A CA 1
ATOM 1666 C C . SER A 1 219 ? -10.253 -6.369 17.139 1.00 78.06 219 SER A C 1
ATOM 1668 O O . SER A 1 219 ? -9.864 -6.992 16.155 1.00 78.06 219 SER A O 1
ATOM 1670 N N . GLU A 1 220 ? -11.491 -6.520 17.620 1.00 83.81 220 GLU A N 1
ATOM 1671 C CA . GLU A 1 220 ? -12.531 -7.349 17.001 1.00 83.81 220 GLU A CA 1
ATOM 1672 C C . GLU A 1 220 ? -13.021 -6.796 15.649 1.00 83.81 220 GLU A C 1
ATOM 1674 O O . GLU A 1 220 ? -13.152 -7.557 14.689 1.00 83.81 220 GLU A O 1
ATOM 1679 N N . ALA A 1 221 ? -13.240 -5.482 15.538 1.00 87.69 221 ALA A N 1
ATOM 1680 C CA . ALA A 1 221 ? -13.639 -4.839 14.287 1.00 87.69 221 ALA A CA 1
ATOM 1681 C C . ALA A 1 221 ? -12.516 -4.924 13.244 1.00 87.69 221 ALA A C 1
ATOM 1683 O O . ALA A 1 221 ? -12.771 -5.262 12.086 1.00 87.69 221 ALA A O 1
ATOM 1684 N N . LEU A 1 222 ? -11.268 -4.710 13.674 1.00 89.81 222 LEU A N 1
ATOM 1685 C CA . LEU A 1 222 ? -10.091 -4.907 12.830 1.00 89.81 222 LEU A CA 1
ATOM 1686 C C . LEU A 1 222 ? -9.967 -6.368 12.368 1.00 89.81 222 LEU A C 1
ATOM 1688 O O . LEU A 1 222 ? -9.739 -6.624 11.187 1.00 89.81 222 LEU A O 1
ATOM 1692 N N . ALA A 1 223 ? -10.154 -7.336 13.269 1.00 90.56 223 ALA A N 1
ATOM 1693 C CA . ALA A 1 223 ? -10.114 -8.757 12.931 1.00 90.56 223 ALA A CA 1
ATOM 1694 C C . ALA A 1 223 ? -11.164 -9.126 11.872 1.00 90.56 223 ALA A C 1
ATOM 1696 O O . ALA A 1 223 ? -10.844 -9.820 10.906 1.00 90.56 223 ALA A O 1
ATOM 1697 N N . ALA A 1 224 ? -12.395 -8.629 12.027 1.00 91.12 224 ALA A N 1
ATOM 1698 C CA . ALA A 1 224 ? -13.474 -8.834 11.065 1.00 91.12 224 ALA A CA 1
ATOM 1699 C C . ALA A 1 224 ? -13.169 -8.173 9.712 1.00 91.12 224 ALA A C 1
ATOM 1701 O O . ALA A 1 224 ? -13.391 -8.776 8.664 1.00 91.12 224 ALA A O 1
ATOM 1702 N N . PHE A 1 225 ? -12.613 -6.958 9.720 1.00 92.88 225 PHE A N 1
ATOM 1703 C CA . PHE A 1 225 ? -12.188 -6.266 8.504 1.00 92.88 225 PHE A CA 1
ATOM 1704 C C . PHE A 1 225 ? -11.084 -7.029 7.757 1.00 92.88 225 PHE A C 1
ATOM 1706 O O . PHE A 1 225 ? -11.110 -7.122 6.531 1.00 92.88 225 PHE A O 1
ATOM 1713 N N . LEU A 1 226 ? -10.125 -7.603 8.487 1.00 94.00 226 LEU A N 1
ATOM 1714 C CA . LEU A 1 226 ? -8.982 -8.312 7.913 1.00 94.00 226 LEU A CA 1
ATOM 1715 C C . LEU A 1 226 ? -9.281 -9.759 7.501 1.00 94.00 226 LEU A C 1
ATOM 1717 O O . LEU A 1 226 ? -8.491 -10.336 6.751 1.00 94.00 226 LEU A O 1
ATOM 1721 N N . GLU A 1 227 ? -10.392 -10.353 7.942 1.00 93.50 227 GLU A N 1
ATOM 1722 C CA . GLU A 1 227 ? -10.754 -11.751 7.667 1.00 93.50 227 GLU A CA 1
ATOM 1723 C C . GLU A 1 227 ? -10.597 -12.174 6.185 1.00 93.50 227 GLU A C 1
ATOM 1725 O O . GLU A 1 227 ? -9.937 -13.194 5.934 1.00 93.50 227 GLU A O 1
ATOM 1730 N N . PRO A 1 228 ? -11.097 -11.419 5.182 1.00 93.62 228 PRO A N 1
ATOM 1731 C CA . PRO A 1 228 ? -10.965 -11.818 3.781 1.00 93.62 228 PRO A CA 1
ATOM 1732 C C . PRO A 1 228 ? -9.557 -11.607 3.199 1.00 93.62 228 PRO A C 1
ATOM 1734 O O . PRO A 1 228 ? -9.267 -12.137 2.129 1.00 93.62 228 PRO A O 1
ATOM 1737 N N . ILE A 1 229 ? -8.677 -10.855 3.869 1.00 94.38 229 ILE A N 1
ATOM 1738 C CA . ILE A 1 229 ? -7.358 -10.448 3.358 1.00 94.38 229 ILE A CA 1
ATOM 1739 C C . ILE A 1 229 ? -6.320 -11.536 3.660 1.00 94.38 229 ILE A C 1
ATOM 1741 O O . ILE A 1 229 ? -6.184 -11.950 4.812 1.00 94.38 229 ILE A O 1
ATOM 1745 N N . ARG A 1 230 ? -5.583 -11.988 2.633 1.00 94.12 230 ARG A N 1
ATOM 1746 C CA . ARG A 1 230 ? -4.584 -13.077 2.699 1.00 94.12 230 ARG A CA 1
ATOM 1747 C C . ARG A 1 230 ? -3.282 -12.654 1.999 1.00 94.12 230 ARG A C 1
ATOM 1749 O O . ARG A 1 230 ? -2.932 -13.179 0.935 1.00 94.12 230 ARG A O 1
ATOM 1756 N N . PRO A 1 231 ? -2.519 -11.725 2.587 1.00 91.44 231 PRO A N 1
ATOM 1757 C CA . PRO A 1 231 ? -1.500 -10.957 1.871 1.00 91.44 231 PRO A CA 1
ATOM 1758 C C . PRO A 1 231 ? -0.219 -11.755 1.570 1.00 91.44 231 PRO A C 1
ATOM 1760 O O . PRO A 1 231 ? 0.577 -11.360 0.716 1.00 91.44 231 PRO A O 1
ATOM 1763 N N . CYS A 1 232 ? -0.023 -12.897 2.236 1.00 91.31 232 CYS A N 1
ATOM 1764 C CA . CYS A 1 232 ? 1.069 -13.831 1.946 1.00 91.31 232 CYS A CA 1
ATOM 1765 C C . CYS A 1 232 ? 0.713 -14.837 0.838 1.00 91.31 232 CYS A C 1
ATOM 1767 O O . CYS A 1 232 ? 1.597 -15.489 0.294 1.00 91.31 232 CYS A O 1
ATOM 1769 N N . SER A 1 233 ? -0.574 -14.966 0.490 1.00 83.50 233 SER A N 1
ATOM 1770 C CA . SER A 1 233 ? -1.048 -15.905 -0.536 1.00 83.50 233 SER A CA 1
ATOM 1771 C C . SER A 1 233 ? -1.163 -15.289 -1.930 1.00 83.50 233 SER A C 1
ATOM 1773 O O . SER A 1 233 ? -1.253 -16.032 -2.909 1.00 83.50 233 SER A O 1
ATOM 1775 N N . ALA A 1 234 ? -1.134 -13.952 -2.023 1.00 64.75 234 ALA A N 1
ATOM 1776 C CA . ALA A 1 234 ? -1.049 -13.210 -3.277 1.00 64.75 234 ALA A CA 1
ATOM 1777 C C . ALA A 1 234 ? 0.249 -13.622 -3.989 1.00 64.75 234 ALA A C 1
ATOM 1779 O O . ALA A 1 234 ? 1.344 -13.149 -3.683 1.00 64.75 234 ALA A O 1
ATOM 1780 N N . THR A 1 235 ? 0.131 -14.641 -4.836 1.00 55.31 235 THR A N 1
ATOM 1781 C CA . THR A 1 235 ? 1.268 -15.414 -5.320 1.00 55.31 235 THR A CA 1
ATOM 1782 C C . THR A 1 235 ? 2.074 -14.555 -6.285 1.00 55.31 235 THR A C 1
ATOM 1784 O O . THR A 1 235 ? 1.512 -13.844 -7.118 1.00 55.31 235 THR A O 1
ATOM 1787 N N . ALA A 1 236 ? 3.401 -14.632 -6.161 1.00 48.34 236 ALA A N 1
ATOM 1788 C CA . ALA A 1 236 ? 4.349 -14.091 -7.125 1.00 48.34 236 ALA A CA 1
ATOM 1789 C C . ALA A 1 236 ? 3.905 -14.417 -8.567 1.00 48.34 236 ALA A C 1
ATOM 1791 O O . ALA A 1 236 ? 3.387 -15.513 -8.794 1.00 48.34 236 ALA A O 1
ATOM 1792 N N . PRO A 1 237 ? 4.089 -13.494 -9.531 1.00 45.09 237 PRO A N 1
ATOM 1793 C CA . PRO A 1 237 ? 3.624 -13.695 -10.896 1.00 45.09 237 PRO A CA 1
ATOM 1794 C C . PRO A 1 237 ? 4.140 -15.028 -11.440 1.00 45.09 237 PRO A C 1
ATOM 1796 O O . PRO A 1 237 ? 5.347 -15.274 -11.430 1.00 45.09 237 PRO A O 1
ATOM 1799 N N . ASP A 1 238 ? 3.205 -15.863 -11.895 1.00 42.78 238 ASP A N 1
ATOM 1800 C CA . ASP A 1 238 ? 3.466 -17.102 -12.626 1.00 42.78 238 ASP A CA 1
ATOM 1801 C C . ASP A 1 238 ? 4.476 -16.795 -13.749 1.00 42.78 238 ASP A C 1
ATOM 1803 O O . ASP A 1 238 ? 4.210 -15.970 -14.631 1.00 42.78 238 ASP A O 1
ATOM 1807 N N . GLU A 1 239 ? 5.662 -17.410 -13.700 1.00 37.81 239 GLU A N 1
ATOM 1808 C CA . GLU A 1 239 ? 6.652 -17.335 -14.778 1.00 37.81 239 GLU A CA 1
ATOM 1809 C C . GLU A 1 239 ? 6.124 -18.121 -15.994 1.00 37.81 239 GLU A C 1
ATOM 1811 O O . GLU A 1 239 ? 6.428 -19.303 -16.172 1.00 37.81 239 GLU A O 1
ATOM 1816 N N . GLY A 1 240 ? 5.283 -17.470 -16.804 1.00 38.25 240 GLY A N 1
ATOM 1817 C CA . GLY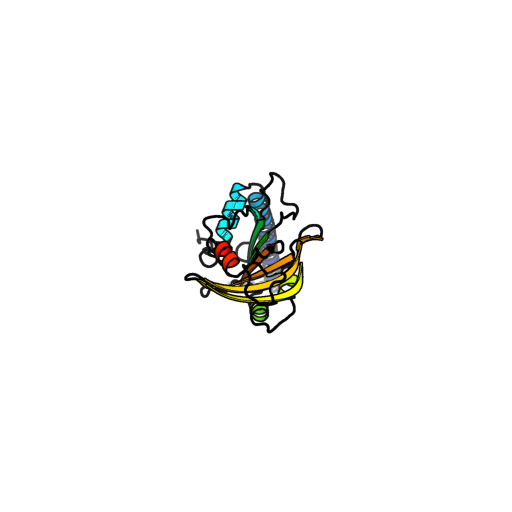 A 1 240 ? 4.774 -17.956 -18.094 1.00 38.25 240 GLY A CA 1
ATOM 1818 C C . GLY A 1 240 ? 5.536 -17.411 -19.296 1.00 38.25 240 GLY A C 1
ATOM 1819 O O . GLY A 1 240 ? 5.718 -16.174 -19.372 1.00 38.25 240 GLY A O 1
#

Foldseek 3Di:
DDDPPDDPVVVVVVVVVVVVVVVCVVVVVVVVLVVVQVVVQVVCQQDQVSQQVLLCLQQVFPHAFDCWGWQGWHDDAPFKTKTKIANDDHDNDRRQFDHDQKIKIKMKGLDLQVVVVCVLVVVDPDCVSVVVVVWAWDFDAWQDKDWDDDPQWTKIKTKGQTFTATHPGDTHARMWMKMWTDQPVDSITIIMIIGGYFDDPDPDDDDDDPPPDGHDPDPVNVCSRCVRGRNNNSDRDDPD

Secondary structure (DSSP, 8-state):
-------HHHHHHHHHHHHHHHHHHHHHHHHHHHHHHHHHHHHHHHSHHHHHHHHHHHHT-SS-GGG-EEEEEEEETTTEEEEEEESSPPPSSPP-S---S-EEEEEEESS-HHHHHHHHTTS---THHHHHTT-EEEEEEEEEEEEEE-SS-EEEEEEEEEEEEETTTEEE-SEEEEEEEE-TT---EEEEEEEEPPP------S---S--S---S-HHHHHHHHTT--TTTS------

pLDDT: mean 82.22, std 15.34, range [37.81, 97.5]

Radius of gyration: 23.82 Å; chains: 1; bounding box: 76×37×80 Å

Sequence (240 aa):
MAAERRSPWVYVLLGCLGLLVLGAVVVGGLVFFGVRTAQNIAVDNEDPERRRDRALEILGAGEAPGGYHAVTVVSVPFVLDMAIFSDLAPGAEPWAGEFGERGFYYVQALWGGEDLRAFFDGETTEAAALRDMGLELDLEENLGRGDLDREDVAVRWADFRGSTMFGAGEEIGEFVTLIEFDCPEDERMRMGIWFGPAEESGEADGTQNDEAADSAPGSEALAAFLEPIRPCSATAPDEG